Protein AF-F6SYI0-F1 (afdb_monomer_lite)

pLDDT: mean 87.3, std 11.66, range [44.5, 97.81]

Radius of gyration: 20.07 Å; chains: 1; bounding box: 50×39×49 Å

Structure (mmCIF, N/CA/C/O backbone):
data_AF-F6SYI0-F1
#
_entry.id   AF-F6SYI0-F1
#
loop_
_atom_site.group_PDB
_atom_site.id
_atom_site.type_symbol
_atom_site.label_atom_id
_atom_site.label_alt_id
_atom_site.label_comp_id
_atom_site.label_asym_id
_atom_site.label_entity_id
_atom_site.label_seq_id
_atom_site.pdbx_PDB_ins_code
_atom_site.Cartn_x
_atom_site.Cartn_y
_atom_site.Cartn_z
_atom_site.occupancy
_atom_site.B_iso_or_equiv
_atom_site.auth_seq_id
_atom_site.auth_comp_id
_atom_site.auth_asym_id
_atom_site.auth_atom_id
_atom_site.pdbx_PDB_model_num
ATOM 1 N N . MET A 1 1 ? 13.730 -10.728 -24.302 1.00 80.31 1 MET A N 1
ATOM 2 C CA . MET A 1 1 ? 14.327 -9.386 -24.498 1.00 80.31 1 MET A CA 1
ATOM 3 C C . MET A 1 1 ? 14.289 -8.553 -23.224 1.00 80.31 1 MET A C 1
ATOM 5 O O . MET A 1 1 ? 15.353 -8.159 -22.775 1.00 80.31 1 MET A O 1
ATOM 9 N N . VAL A 1 2 ? 13.122 -8.345 -22.596 1.00 82.69 2 VAL A N 1
ATOM 10 C CA . VAL A 1 2 ? 13.039 -7.563 -21.344 1.00 82.69 2 VAL A CA 1
ATOM 11 C C . VAL A 1 2 ? 13.954 -8.118 -20.243 1.00 82.69 2 VAL A C 1
ATOM 13 O O . VAL A 1 2 ? 14.734 -7.359 -19.690 1.00 82.69 2 VAL A O 1
ATOM 16 N N . SER A 1 3 ? 13.957 -9.437 -20.001 1.00 84.06 3 SER A N 1
ATOM 17 C CA . SER A 1 3 ? 14.832 -10.054 -18.985 1.00 84.06 3 SER A CA 1
ATOM 18 C C . SER A 1 3 ? 16.326 -9.806 -19.223 1.00 84.06 3 SER A C 1
ATOM 20 O O . SER A 1 3 ? 17.070 -9.569 -18.278 1.00 84.06 3 SER A O 1
ATOM 22 N N . LEU A 1 4 ? 16.764 -9.819 -20.488 1.00 84.44 4 LEU A N 1
ATOM 23 C CA . LEU A 1 4 ? 18.142 -9.504 -20.871 1.00 84.44 4 LEU A CA 1
ATOM 24 C C . LEU A 1 4 ? 18.460 -8.037 -20.581 1.00 84.44 4 LEU A C 1
ATOM 26 O O . LEU A 1 4 ? 19.500 -7.742 -20.007 1.00 84.44 4 LEU A O 1
ATOM 30 N N . LEU A 1 5 ? 17.567 -7.119 -20.956 1.00 84.88 5 LEU A N 1
ATOM 31 C CA . LEU A 1 5 ? 17.757 -5.690 -20.710 1.00 84.88 5 LEU A CA 1
ATOM 32 C C . LEU A 1 5 ? 17.763 -5.371 -19.212 1.00 84.88 5 LEU A C 1
ATOM 34 O O . LEU A 1 5 ? 18.587 -4.574 -18.781 1.00 84.88 5 LEU A O 1
ATOM 38 N N . THR A 1 6 ? 16.922 -6.025 -18.405 1.00 82.62 6 THR A N 1
ATOM 39 C CA . THR A 1 6 ? 16.977 -5.917 -16.940 1.00 82.62 6 THR A CA 1
ATOM 40 C C . THR A 1 6 ? 18.303 -6.442 -16.391 1.00 82.62 6 THR A C 1
ATOM 42 O O . THR A 1 6 ? 18.899 -5.810 -15.523 1.00 82.62 6 THR A O 1
ATOM 45 N N . HIS A 1 7 ? 18.798 -7.566 -16.913 1.00 81.06 7 HIS A N 1
ATOM 46 C CA . HIS A 1 7 ? 20.086 -8.130 -16.507 1.00 81.06 7 HIS A CA 1
ATOM 47 C C . HIS A 1 7 ? 21.266 -7.214 -16.867 1.00 81.06 7 HIS A C 1
ATOM 49 O O . HIS A 1 7 ? 22.068 -6.871 -16.003 1.00 81.06 7 HIS A O 1
ATOM 55 N N . LEU A 1 8 ? 21.318 -6.714 -18.104 1.00 81.06 8 LEU A N 1
ATOM 56 C CA . LEU A 1 8 ? 22.316 -5.731 -18.542 1.00 81.06 8 LEU A CA 1
ATOM 57 C C . LEU A 1 8 ? 22.238 -4.437 -17.731 1.00 81.06 8 LEU A C 1
ATOM 59 O O . LEU A 1 8 ? 23.261 -3.856 -17.380 1.00 81.06 8 LEU A O 1
ATOM 63 N N . HIS A 1 9 ? 21.027 -3.990 -17.408 1.00 79.56 9 HIS A N 1
ATOM 64 C CA . HIS A 1 9 ? 20.811 -2.794 -16.609 1.00 79.56 9 HIS A CA 1
ATOM 65 C C . HIS A 1 9 ? 21.426 -2.933 -15.212 1.00 79.56 9 HIS A C 1
ATOM 67 O O . HIS A 1 9 ? 22.142 -2.026 -14.784 1.00 79.56 9 HIS A O 1
ATOM 73 N N . ARG A 1 10 ? 21.231 -4.086 -14.555 1.00 77.62 10 ARG A N 1
ATOM 74 C CA . ARG A 1 10 ? 21.843 -4.409 -13.255 1.00 77.62 10 ARG A CA 1
ATOM 75 C C . ARG A 1 10 ? 23.371 -4.419 -13.318 1.00 77.62 10 ARG A C 1
ATOM 77 O O . ARG A 1 10 ? 24.006 -3.883 -12.423 1.00 77.62 10 ARG A O 1
ATOM 84 N N . LEU A 1 11 ? 23.955 -4.972 -14.382 1.00 77.19 11 LEU A N 1
ATOM 85 C CA . LEU A 1 11 ? 25.413 -5.002 -14.565 1.00 77.19 11 LEU A CA 1
ATOM 86 C C . LEU A 1 11 ? 26.007 -3.625 -14.902 1.00 77.19 11 LEU A C 1
ATOM 88 O O . LEU A 1 11 ? 27.151 -3.342 -14.567 1.00 77.19 11 LEU A O 1
ATOM 92 N N . SER A 1 12 ? 25.241 -2.758 -15.567 1.00 73.12 12 SER A N 1
ATOM 93 C CA . SER A 1 12 ? 25.718 -1.448 -16.034 1.00 73.12 12 SER A CA 1
ATOM 94 C C . SER A 1 12 ? 25.776 -0.355 -14.957 1.00 73.12 12 SER A C 1
ATOM 96 O O . SER A 1 12 ? 26.302 0.729 -15.219 1.00 73.12 12 SER A O 1
ATOM 98 N N . ARG A 1 13 ? 25.207 -0.584 -13.767 1.00 66.19 13 ARG A N 1
ATOM 99 C CA . ARG A 1 13 ? 25.145 0.408 -12.683 1.00 66.19 13 ARG A CA 1
ATOM 100 C C . ARG A 1 13 ? 25.476 -0.240 -11.340 1.00 66.19 13 ARG A C 1
ATOM 102 O O . ARG A 1 13 ? 24.700 -1.042 -10.838 1.00 66.19 13 ARG A O 1
ATOM 109 N N . ASN A 1 14 ? 26.576 0.196 -10.731 1.00 56.94 14 ASN A N 1
ATOM 110 C CA . ASN A 1 14 ? 27.132 -0.434 -9.532 1.00 56.94 14 ASN A CA 1
ATOM 111 C C . ASN A 1 14 ? 26.366 -0.194 -8.214 1.00 56.94 14 ASN A C 1
ATOM 113 O O . ASN A 1 14 ? 26.668 -0.905 -7.268 1.00 56.94 14 ASN A O 1
ATOM 117 N N . ASP A 1 15 ? 25.394 0.731 -8.114 1.00 53.97 15 ASP A N 1
ATOM 118 C CA . ASP A 1 15 ? 24.895 1.132 -6.774 1.00 53.97 15 ASP A CA 1
ATOM 119 C C . ASP A 1 15 ? 23.381 1.373 -6.581 1.00 53.97 15 ASP A C 1
ATOM 121 O O . ASP A 1 15 ? 22.944 1.491 -5.442 1.00 53.97 15 ASP A O 1
ATOM 125 N N . ILE A 1 16 ? 22.534 1.461 -7.621 1.00 50.81 16 ILE A N 1
ATOM 126 C CA . ILE A 1 16 ? 21.144 1.980 -7.438 1.00 50.81 16 ILE A CA 1
ATOM 127 C C . ILE A 1 16 ? 20.044 1.028 -7.971 1.00 50.81 16 ILE A C 1
ATOM 129 O O . ILE A 1 16 ? 18.858 1.297 -7.827 1.00 50.81 16 ILE A O 1
ATOM 133 N N . LEU A 1 17 ? 20.394 -0.107 -8.594 1.00 51.28 17 LEU A N 1
ATOM 134 C CA . LEU A 1 17 ? 19.465 -0.850 -9.474 1.00 51.28 17 LEU A CA 1
ATOM 135 C C . LEU A 1 17 ? 19.347 -2.359 -9.236 1.00 51.28 17 LEU A C 1
ATOM 137 O O . LEU A 1 17 ? 18.743 -3.063 -10.051 1.00 51.28 17 LEU A O 1
ATOM 141 N N . SER A 1 18 ? 19.843 -2.864 -8.108 1.00 57.00 18 SER A N 1
ATOM 142 C CA . SER A 1 18 ? 19.574 -4.245 -7.674 1.00 57.00 18 SER A CA 1
ATOM 143 C C . SER A 1 18 ? 18.074 -4.529 -7.477 1.00 57.00 18 SER A C 1
ATOM 145 O O . SER A 1 18 ? 17.659 -5.686 -7.453 1.00 57.00 18 SER A O 1
ATOM 147 N N . ASP A 1 19 ? 17.255 -3.478 -7.408 1.00 64.81 19 ASP A N 1
ATOM 148 C CA . ASP A 1 19 ? 15.838 -3.524 -7.075 1.00 64.81 19 ASP A CA 1
ATOM 149 C C . ASP A 1 19 ? 14.883 -3.825 -8.246 1.00 64.81 19 ASP A C 1
ATOM 151 O O . ASP A 1 19 ? 13.729 -4.182 -7.997 1.00 64.81 19 ASP A O 1
ATOM 155 N N . ILE A 1 20 ? 15.299 -3.726 -9.514 1.00 76.75 20 ILE A N 1
ATOM 156 C CA . ILE A 1 20 ? 14.374 -4.008 -10.629 1.00 76.75 20 ILE A CA 1
ATOM 157 C C . ILE A 1 20 ? 14.246 -5.508 -10.830 1.00 76.75 20 ILE A C 1
ATOM 159 O O . ILE A 1 20 ? 15.212 -6.168 -11.220 1.00 76.75 20 ILE A O 1
ATOM 163 N N . THR A 1 21 ? 13.050 -6.049 -10.609 1.00 76.88 21 THR A N 1
ATOM 164 C CA . THR A 1 21 ? 12.733 -7.461 -10.826 1.00 76.88 21 THR A CA 1
ATOM 165 C C . THR A 1 21 ? 12.705 -7.759 -12.321 1.00 76.88 21 THR A C 1
ATOM 167 O O . THR A 1 21 ? 12.002 -7.105 -13.095 1.00 76.88 21 THR A O 1
ATOM 170 N N . SER A 1 22 ? 13.478 -8.761 -12.736 1.00 71.62 22 SER A N 1
ATOM 171 C CA . SER A 1 22 ? 13.454 -9.249 -14.113 1.00 71.62 22 SER A CA 1
ATOM 172 C C . SER A 1 22 ? 12.157 -10.018 -14.370 1.00 71.62 22 SER A C 1
ATOM 174 O O . SER A 1 22 ? 11.789 -10.855 -13.540 1.00 71.62 22 SER A O 1
ATOM 176 N N . PRO A 1 23 ? 11.469 -9.780 -15.498 1.00 64.75 23 PRO A N 1
ATOM 177 C CA . PRO A 1 23 ? 10.257 -10.515 -15.819 1.00 64.75 23 PRO A CA 1
ATOM 178 C C . PRO A 1 23 ? 10.575 -11.969 -16.189 1.00 64.75 23 PRO A C 1
ATOM 180 O O . PRO A 1 23 ? 11.673 -12.278 -16.666 1.00 64.75 23 PRO A O 1
ATOM 183 N N . ASN A 1 24 ? 9.559 -12.832 -16.074 1.00 63.75 24 ASN A N 1
ATOM 184 C CA . ASN A 1 24 ? 9.576 -14.283 -16.323 1.00 63.75 24 ASN A CA 1
ATOM 185 C C . ASN A 1 24 ? 10.165 -15.165 -15.200 1.00 63.75 24 ASN A C 1
ATOM 187 O O . ASN A 1 24 ? 10.725 -14.692 -14.214 1.00 63.75 24 ASN A O 1
ATOM 191 N N . SER A 1 25 ? 10.009 -16.485 -15.375 1.00 58.03 25 SER A N 1
ATOM 192 C CA . SER A 1 25 ? 10.474 -17.538 -14.460 1.00 58.03 25 SER A CA 1
ATOM 193 C C . SER A 1 25 ? 11.968 -17.422 -14.138 1.00 58.03 25 SER A C 1
ATOM 195 O O . SER A 1 25 ? 12.779 -17.117 -15.017 1.00 58.03 25 SER A O 1
ATOM 197 N N . ALA A 1 26 ? 12.336 -17.754 -12.893 1.00 61.56 26 ALA A N 1
ATOM 198 C CA . ALA A 1 26 ? 13.718 -17.836 -12.409 1.00 61.56 26 ALA A CA 1
ATOM 199 C C . ALA A 1 26 ? 14.646 -18.614 -13.360 1.00 61.56 26 ALA A C 1
ATOM 201 O O . ALA A 1 26 ? 15.826 -18.292 -13.468 1.00 61.56 26 ALA A O 1
ATOM 202 N N . VAL A 1 27 ? 14.090 -19.567 -14.115 1.00 60.44 27 VAL A N 1
ATOM 203 C CA . VAL A 1 27 ? 14.796 -20.346 -15.138 1.00 60.44 27 VAL A CA 1
ATOM 204 C C . VAL A 1 27 ? 15.391 -19.458 -16.235 1.00 60.44 27 VAL A C 1
ATOM 206 O O . VAL A 1 27 ? 16.560 -19.610 -16.551 1.00 60.44 27 VAL A O 1
ATOM 209 N N . ILE A 1 28 ? 14.641 -18.498 -16.790 1.00 67.12 28 ILE A N 1
ATOM 210 C CA . ILE A 1 28 ? 15.148 -17.623 -17.867 1.00 67.12 28 ILE A CA 1
ATOM 211 C C . ILE A 1 28 ? 16.197 -16.649 -17.326 1.00 67.12 28 ILE A C 1
ATOM 213 O O . ILE A 1 28 ? 17.164 -16.329 -18.011 1.00 67.12 28 ILE A O 1
ATOM 217 N N . ASN A 1 29 ? 16.025 -16.195 -16.085 1.00 68.50 29 ASN A N 1
ATOM 218 C CA . ASN A 1 29 ? 16.978 -15.296 -15.441 1.00 68.50 29 ASN A CA 1
ATOM 219 C C . ASN A 1 29 ? 18.310 -15.991 -15.127 1.00 68.50 29 ASN A C 1
ATOM 221 O O . ASN A 1 29 ? 19.351 -15.349 -15.212 1.00 68.50 29 ASN A O 1
ATOM 225 N N . ALA A 1 30 ? 18.285 -17.294 -14.834 1.00 71.94 30 ALA A N 1
ATOM 226 C CA . ALA A 1 30 ? 19.477 -18.103 -14.593 1.00 71.94 30 ALA A CA 1
ATOM 227 C C . ALA A 1 30 ? 20.284 -18.430 -15.866 1.00 71.94 30 ALA A C 1
ATOM 229 O O . ALA A 1 30 ? 21.403 -18.924 -15.760 1.00 71.94 30 ALA A O 1
ATOM 230 N N . LEU A 1 31 ? 19.735 -18.172 -17.060 1.00 80.56 31 LEU A N 1
ATOM 231 C CA . LEU A 1 31 ? 20.414 -18.435 -18.336 1.00 80.56 31 LEU A CA 1
ATOM 232 C C . LEU A 1 31 ? 21.332 -17.291 -18.787 1.00 80.56 31 LEU A C 1
ATOM 234 O O . LEU A 1 31 ? 22.124 -17.485 -19.709 1.00 80.56 31 LEU A O 1
ATOM 238 N N . TRP A 1 32 ? 21.234 -16.102 -18.182 1.00 82.44 32 TRP A N 1
ATOM 239 C CA . TRP A 1 32 ? 22.106 -14.988 -18.548 1.00 82.44 32 TRP A CA 1
ATOM 240 C C . TRP A 1 32 ? 23.483 -15.125 -17.887 1.00 82.44 32 TRP A C 1
ATOM 242 O O . TRP A 1 32 ? 23.562 -15.455 -16.703 1.00 82.44 32 TRP A O 1
ATOM 252 N N . PRO A 1 33 ? 24.579 -14.849 -18.615 1.00 80.44 33 PRO A N 1
ATOM 253 C CA . PRO A 1 33 ? 25.920 -14.938 -18.052 1.00 80.44 33 PRO A CA 1
ATOM 254 C C . PRO A 1 33 ? 26.117 -13.884 -16.955 1.00 80.44 33 PRO A C 1
ATOM 256 O O . PRO A 1 33 ? 25.586 -12.777 -17.043 1.00 80.44 33 PRO A O 1
ATOM 259 N N . ALA A 1 34 ? 26.892 -14.217 -15.920 1.00 76.31 34 ALA A N 1
ATOM 260 C CA . ALA A 1 34 ? 27.127 -13.318 -14.786 1.00 76.31 34 ALA A CA 1
ATOM 261 C C . ALA A 1 34 ? 27.876 -12.037 -15.189 1.00 76.31 34 ALA A C 1
ATOM 263 O O . ALA A 1 34 ? 27.616 -10.981 -14.626 1.00 76.31 34 ALA A O 1
ATOM 264 N N . ASN A 1 35 ? 28.750 -12.135 -16.193 1.00 73.12 35 ASN A N 1
ATOM 265 C CA . ASN A 1 35 ? 29.505 -11.029 -16.767 1.00 73.12 35 ASN A CA 1
ATOM 266 C C . ASN A 1 35 ? 29.403 -11.089 -18.294 1.00 73.12 35 ASN A C 1
ATOM 268 O O . ASN A 1 35 ? 29.267 -12.171 -18.867 1.00 73.12 35 ASN A O 1
ATOM 272 N N . PHE A 1 36 ? 29.504 -9.936 -18.947 1.00 71.44 36 PHE A N 1
ATOM 273 C CA . PHE A 1 36 ? 29.672 -9.862 -20.394 1.00 71.44 36 PHE A CA 1
ATOM 274 C C . PHE A 1 36 ? 31.072 -9.345 -20.701 1.00 71.44 36 PHE A C 1
ATOM 276 O O . PHE A 1 36 ? 31.423 -8.240 -20.290 1.00 71.44 36 PHE A O 1
ATOM 283 N N . ASP A 1 37 ? 31.844 -10.130 -21.449 1.00 70.69 37 ASP A N 1
ATOM 284 C CA . ASP A 1 37 ? 33.118 -9.680 -22.000 1.00 70.69 37 ASP A CA 1
ATOM 285 C C . ASP A 1 37 ? 32.823 -8.773 -23.200 1.00 70.69 37 ASP A C 1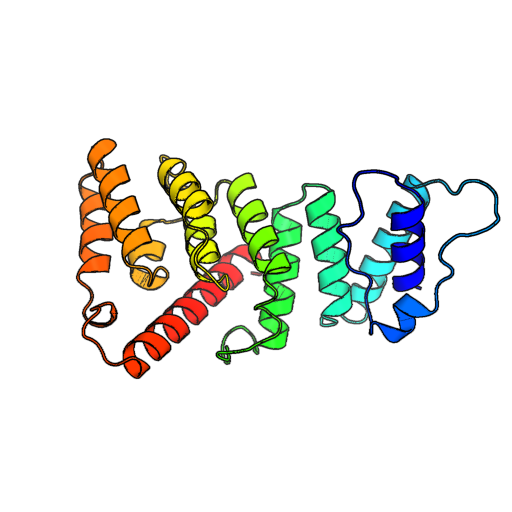
ATOM 287 O O . ASP A 1 37 ? 32.394 -9.224 -24.264 1.00 70.69 37 ASP A O 1
ATOM 291 N N . GLY A 1 38 ? 32.974 -7.462 -23.014 1.00 69.56 38 GLY A N 1
ATOM 292 C CA . GLY A 1 38 ? 32.658 -6.478 -24.042 1.00 69.56 38 GLY A CA 1
ATOM 293 C C . GLY A 1 38 ? 32.989 -5.048 -23.633 1.00 69.56 38 GLY A C 1
ATOM 294 O O . GLY A 1 38 ? 33.323 -4.765 -22.483 1.00 69.56 38 GLY A O 1
ATOM 295 N N . ALA A 1 39 ? 32.900 -4.131 -24.599 1.00 70.25 39 ALA A N 1
ATOM 296 C CA . ALA A 1 39 ? 33.046 -2.705 -24.331 1.00 70.25 39 ALA A CA 1
ATOM 297 C C . ALA A 1 39 ? 31.995 -2.238 -23.301 1.00 70.25 39 ALA A C 1
ATOM 299 O O . ALA A 1 39 ? 30.854 -2.716 -23.334 1.00 70.25 39 ALA A O 1
ATOM 300 N N . PRO A 1 40 ? 32.343 -1.296 -22.402 1.00 69.62 40 PRO A N 1
ATOM 301 C CA . PRO A 1 40 ? 31.422 -0.813 -21.383 1.00 69.62 40 PRO A CA 1
ATOM 302 C C . PRO A 1 40 ? 30.156 -0.266 -22.042 1.00 69.62 40 PRO A C 1
ATOM 304 O O . PRO A 1 40 ? 30.194 0.657 -22.857 1.00 69.62 40 PRO A O 1
ATOM 307 N N . THR A 1 41 ? 29.016 -0.869 -21.711 1.00 72.75 41 THR A N 1
ATOM 308 C CA . THR A 1 41 ? 27.724 -0.453 -22.255 1.00 72.75 41 THR A CA 1
ATOM 309 C C . THR A 1 41 ? 27.216 0.760 -21.480 1.00 72.75 41 THR A C 1
ATOM 311 O O . THR A 1 41 ? 27.260 0.786 -20.251 1.00 72.75 41 THR A O 1
ATOM 314 N N . SER A 1 42 ? 26.701 1.772 -22.181 1.00 82.56 42 SER A N 1
ATOM 315 C CA . SER A 1 42 ? 26.134 2.963 -21.539 1.00 82.56 42 SER A CA 1
ATOM 316 C C . SER A 1 42 ? 24.878 2.607 -20.733 1.00 82.56 42 SER A C 1
ATOM 318 O O . SER A 1 42 ? 23.820 2.329 -21.303 1.00 82.56 42 SER A O 1
ATOM 320 N N . GLY A 1 43 ? 24.970 2.650 -19.400 1.00 81.44 43 GLY A N 1
ATOM 321 C CA . GLY A 1 43 ? 23.842 2.382 -18.497 1.00 81.44 43 GLY A CA 1
ATOM 322 C C . GLY A 1 43 ? 22.579 3.212 -18.792 1.00 81.44 43 GLY A C 1
ATOM 323 O O . GLY A 1 43 ? 21.479 2.650 -18.800 1.00 81.44 43 GLY A O 1
ATOM 324 N N . PRO A 1 44 ? 22.675 4.524 -19.096 1.00 84.62 44 PRO A N 1
ATOM 325 C CA . PRO A 1 44 ? 21.531 5.318 -19.552 1.00 84.62 44 PRO A CA 1
ATOM 326 C C . PRO A 1 44 ? 20.853 4.770 -20.816 1.00 84.62 44 PRO A C 1
ATOM 328 O O . PRO A 1 44 ? 19.626 4.700 -20.862 1.00 84.62 44 PRO A O 1
ATOM 331 N N . CYS A 1 45 ? 21.622 4.322 -21.813 1.00 86.44 45 CYS A N 1
ATOM 332 C CA . CYS A 1 45 ? 21.064 3.748 -23.041 1.00 86.44 45 CYS A CA 1
ATOM 333 C C . CYS A 1 45 ? 20.340 2.424 -22.767 1.00 86.44 45 CYS A C 1
ATOM 335 O O . CYS A 1 45 ? 19.241 2.215 -23.274 1.00 86.44 45 CYS A O 1
ATOM 337 N N . VAL A 1 46 ? 20.910 1.561 -21.917 1.00 86.75 46 VAL A N 1
ATOM 338 C CA . VAL A 1 46 ? 20.267 0.300 -21.503 1.00 86.75 46 VAL A CA 1
ATOM 339 C C . VAL A 1 46 ? 18.962 0.573 -20.753 1.00 86.75 46 VAL A C 1
ATOM 341 O O . VAL A 1 46 ? 17.952 -0.079 -21.004 1.00 86.75 46 VAL A O 1
ATOM 344 N N . THR A 1 47 ? 18.957 1.581 -19.878 1.00 86.75 47 THR A N 1
ATOM 345 C CA . THR A 1 47 ? 17.760 2.024 -19.146 1.00 86.75 47 THR A CA 1
ATOM 346 C C . THR A 1 47 ? 16.656 2.484 -20.096 1.00 86.75 47 THR A C 1
ATOM 348 O O . THR A 1 47 ? 15.502 2.083 -19.947 1.00 86.75 47 THR A O 1
ATOM 351 N N . LEU A 1 48 ? 17.005 3.321 -21.078 1.00 89.38 48 LEU A N 1
ATOM 352 C CA . LEU A 1 48 ? 16.060 3.823 -22.072 1.00 89.38 48 LEU A CA 1
ATOM 353 C C . LEU A 1 48 ? 15.496 2.676 -22.916 1.00 89.38 48 LEU A C 1
ATOM 355 O O . LEU A 1 48 ? 14.283 2.564 -23.057 1.00 89.38 48 LEU A O 1
ATOM 359 N N . ALA A 1 49 ? 16.358 1.781 -23.402 1.00 91.06 49 ALA A N 1
ATOM 360 C CA . ALA A 1 49 ? 15.938 0.611 -24.165 1.00 91.06 49 ALA A CA 1
ATOM 361 C C . ALA A 1 49 ? 14.994 -0.293 -23.357 1.00 91.06 49 ALA A C 1
ATOM 363 O O . ALA A 1 49 ? 13.977 -0.747 -23.884 1.00 91.06 49 ALA A O 1
ATOM 364 N N . LEU A 1 50 ? 15.290 -0.523 -22.071 1.00 90.00 50 LEU A N 1
ATOM 365 C CA . LEU A 1 50 ? 14.417 -1.277 -21.171 1.00 90.00 50 LEU A CA 1
ATOM 366 C C . LEU A 1 50 ? 13.049 -0.599 -21.030 1.00 90.00 50 LEU A C 1
ATOM 368 O O . LEU A 1 50 ? 12.027 -1.273 -21.153 1.00 90.00 50 LEU A O 1
ATOM 372 N N . ARG A 1 51 ? 13.026 0.725 -20.832 1.00 90.75 51 ARG A N 1
ATOM 373 C CA . ARG A 1 51 ? 11.795 1.514 -20.678 1.00 90.75 51 ARG A CA 1
ATOM 374 C C . ARG A 1 51 ? 10.913 1.465 -21.927 1.00 90.75 51 ARG A C 1
ATOM 376 O O . ARG A 1 51 ? 9.710 1.236 -21.821 1.00 90.75 51 ARG A O 1
ATOM 383 N N . GLU A 1 52 ? 11.492 1.676 -23.102 1.00 93.50 52 GLU A N 1
ATOM 384 C CA . GLU A 1 52 ? 10.744 1.635 -24.363 1.00 93.50 52 GLU A CA 1
ATOM 385 C C . GLU A 1 52 ? 10.226 0.220 -24.641 1.00 93.50 52 GLU A C 1
ATOM 387 O O . GLU A 1 52 ? 9.062 0.030 -24.995 1.00 93.50 52 GLU A O 1
ATOM 392 N N . THR A 1 53 ? 11.053 -0.795 -24.372 1.00 93.44 53 THR A N 1
ATOM 393 C CA . THR A 1 53 ? 10.652 -2.193 -24.550 1.00 93.44 53 THR A CA 1
ATOM 394 C C . THR A 1 53 ? 9.497 -2.568 -23.625 1.00 93.44 53 THR A C 1
ATOM 396 O O . THR A 1 53 ? 8.516 -3.134 -24.096 1.00 93.44 53 THR A O 1
ATOM 399 N N . ILE A 1 54 ? 9.577 -2.254 -22.324 1.00 93.00 54 ILE A N 1
ATOM 400 C CA . ILE A 1 54 ? 8.510 -2.611 -21.377 1.00 93.00 54 ILE A CA 1
ATOM 401 C C . ILE A 1 54 ? 7.202 -1.889 -21.710 1.00 93.00 54 ILE A C 1
ATOM 403 O O . ILE A 1 54 ? 6.135 -2.497 -21.656 1.00 93.00 54 ILE A O 1
ATOM 407 N N . THR A 1 55 ? 7.293 -0.627 -22.136 1.00 93.62 55 THR A N 1
ATOM 408 C CA . THR A 1 55 ? 6.136 0.170 -22.563 1.00 93.62 55 THR A CA 1
ATOM 409 C C . THR A 1 55 ? 5.461 -0.464 -23.777 1.00 93.62 55 THR A C 1
ATOM 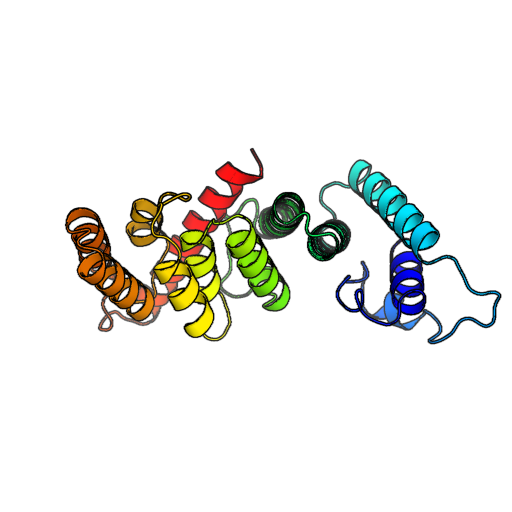411 O O . THR A 1 55 ? 4.244 -0.637 -23.788 1.00 93.62 55 THR A O 1
ATOM 414 N N . HIS A 1 56 ? 6.244 -0.883 -24.774 1.00 94.19 56 HIS A N 1
ATOM 415 C CA . HIS A 1 56 ? 5.721 -1.574 -25.949 1.00 94.19 56 HIS A CA 1
ATOM 416 C C . HIS A 1 56 ? 5.109 -2.941 -25.604 1.00 94.19 56 HIS A C 1
ATOM 418 O O . HIS A 1 56 ? 4.011 -3.258 -26.058 1.00 94.19 56 HIS A O 1
ATOM 424 N N . CYS A 1 57 ? 5.776 -3.738 -24.764 1.00 93.19 57 CYS A N 1
ATOM 425 C CA . CYS A 1 57 ? 5.261 -5.029 -24.308 1.00 93.19 57 CYS A CA 1
ATOM 426 C C . CYS A 1 57 ? 3.901 -4.879 -23.607 1.00 93.19 57 CYS A C 1
ATOM 428 O O . CYS A 1 57 ? 2.951 -5.584 -23.945 1.00 93.19 57 CYS A O 1
ATOM 430 N N . LEU A 1 58 ? 3.770 -3.913 -22.695 1.00 93.44 58 LEU A N 1
ATOM 431 C CA . LEU A 1 58 ? 2.510 -3.650 -21.999 1.00 93.44 58 LEU A CA 1
ATOM 432 C C . LEU A 1 58 ? 1.426 -3.074 -22.913 1.00 93.44 58 LEU A C 1
ATOM 434 O O . LEU A 1 58 ? 0.251 -3.328 -22.670 1.00 93.44 58 LEU A O 1
ATOM 438 N N . ALA A 1 59 ? 1.778 -2.373 -23.995 1.00 94.69 59 ALA A N 1
ATOM 439 C CA . ALA A 1 59 ? 0.800 -1.971 -25.006 1.00 94.69 59 ALA A CA 1
ATOM 440 C C . ALA A 1 59 ? 0.168 -3.182 -25.721 1.00 94.69 59 ALA A C 1
ATOM 442 O O . ALA A 1 59 ? -1.006 -3.131 -26.082 1.00 94.69 59 ALA A O 1
ATOM 443 N N . ILE A 1 60 ? 0.923 -4.276 -25.886 1.00 94.62 60 ILE A N 1
ATOM 444 C CA . ILE A 1 60 ? 0.448 -5.528 -26.497 1.00 94.62 60 ILE A CA 1
ATOM 445 C C . ILE A 1 60 ? -0.331 -6.380 -25.485 1.00 94.62 60 ILE A C 1
ATOM 447 O O . ILE A 1 60 ? -1.402 -6.891 -25.807 1.00 94.62 60 ILE A O 1
ATOM 451 N N . ASN A 1 61 ? 0.187 -6.540 -24.264 1.00 92.50 61 ASN A N 1
ATOM 452 C CA . ASN A 1 61 ? -0.478 -7.281 -23.191 1.00 92.50 61 ASN A CA 1
ATOM 453 C C . ASN A 1 61 ? -0.434 -6.501 -21.871 1.00 92.50 61 ASN A C 1
ATOM 455 O O . ASN A 1 61 ? 0.484 -6.645 -21.064 1.00 92.50 61 ASN A O 1
ATOM 459 N N . GLN A 1 62 ? -1.482 -5.715 -21.628 1.00 91.50 62 GLN A N 1
ATOM 460 C CA . GLN A 1 62 ? -1.603 -4.842 -20.453 1.00 91.50 62 GLN A CA 1
ATOM 461 C C . GLN A 1 62 ? -1.771 -5.600 -19.129 1.00 91.50 62 GLN A C 1
ATOM 463 O O . GLN A 1 62 ? -1.687 -4.988 -18.066 1.00 91.50 62 GLN A O 1
ATOM 468 N N . LYS A 1 63 ? -2.059 -6.907 -19.180 1.00 91.88 63 LYS A N 1
ATOM 469 C CA . LYS A 1 63 ? -2.349 -7.738 -18.003 1.00 91.88 63 LYS A CA 1
ATOM 470 C C . LYS A 1 63 ? -1.178 -8.622 -17.585 1.00 91.88 63 LYS A C 1
ATOM 472 O O . LYS A 1 63 ? -1.322 -9.405 -16.650 1.00 91.88 63 LYS A O 1
ATOM 477 N N . ASP A 1 64 ? -0.034 -8.531 -18.264 1.00 91.56 64 ASP A N 1
ATOM 478 C CA . ASP A 1 64 ? 1.142 -9.307 -17.882 1.00 91.56 64 ASP A CA 1
ATOM 479 C C . ASP A 1 64 ? 1.711 -8.803 -16.546 1.00 91.56 64 ASP A C 1
ATOM 481 O O . ASP A 1 64 ? 2.318 -7.734 -16.461 1.00 91.56 64 ASP A O 1
ATOM 485 N N . ILE A 1 65 ? 1.505 -9.590 -15.488 1.00 89.50 65 ILE A N 1
ATOM 486 C CA . ILE A 1 65 ? 1.913 -9.255 -14.117 1.00 89.50 65 ILE A CA 1
ATOM 487 C C . ILE A 1 65 ? 3.431 -9.075 -14.019 1.00 89.50 65 ILE A C 1
ATOM 489 O O . ILE A 1 65 ? 3.904 -8.190 -13.306 1.00 89.50 65 ILE A O 1
ATOM 493 N N . SER A 1 66 ? 4.208 -9.885 -14.746 1.00 88.62 66 SER A N 1
ATOM 494 C CA . SER A 1 66 ? 5.669 -9.815 -14.696 1.00 88.62 66 SER A CA 1
ATOM 495 C C . SER A 1 66 ? 6.180 -8.513 -15.308 1.00 88.62 66 SER A C 1
ATOM 497 O O . SER A 1 66 ? 7.093 -7.891 -14.767 1.00 88.62 66 SER A O 1
ATOM 499 N N . TRP A 1 67 ? 5.546 -8.056 -16.390 1.00 92.00 67 TRP A N 1
ATOM 500 C CA . TRP A 1 67 ? 5.889 -6.793 -17.032 1.00 92.00 67 TRP A CA 1
ATOM 501 C C . TRP A 1 67 ? 5.436 -5.586 -16.216 1.00 92.00 67 TRP A C 1
ATOM 503 O O . TRP A 1 67 ? 6.200 -4.631 -16.072 1.00 92.00 67 TRP A O 1
ATOM 513 N N . LEU A 1 68 ? 4.241 -5.645 -15.624 1.00 93.12 68 LEU A N 1
ATOM 514 C CA . LEU A 1 68 ? 3.762 -4.613 -14.702 1.00 93.12 68 LEU A CA 1
ATOM 515 C C . LEU A 1 68 ? 4.685 -4.475 -13.489 1.00 93.12 68 LEU A C 1
ATOM 517 O O . LEU A 1 68 ? 4.978 -3.353 -13.081 1.00 93.12 68 LEU A O 1
ATOM 521 N N . ARG A 1 69 ? 5.207 -5.590 -12.957 1.00 91.94 69 ARG A N 1
ATOM 522 C CA . ARG A 1 69 ? 6.193 -5.566 -11.869 1.00 91.94 69 ARG A CA 1
ATOM 523 C C . ARG A 1 69 ? 7.462 -4.844 -12.287 1.00 91.94 69 ARG A C 1
ATOM 525 O O . ARG A 1 69 ? 7.880 -3.911 -11.614 1.00 91.94 69 ARG A O 1
ATOM 532 N N . THR A 1 70 ? 8.052 -5.235 -13.416 1.00 91.25 70 THR A N 1
ATOM 533 C CA . THR A 1 70 ? 9.265 -4.585 -13.925 1.00 91.25 70 THR A CA 1
ATOM 534 C C . THR A 1 70 ? 9.040 -3.091 -14.164 1.00 91.25 70 THR A C 1
ATOM 536 O O . THR A 1 70 ? 9.891 -2.286 -13.795 1.00 91.25 70 THR A O 1
ATOM 539 N N . GLN A 1 71 ? 7.891 -2.695 -14.723 1.00 93.56 71 GLN A N 1
ATOM 540 C CA . GLN A 1 71 ? 7.556 -1.284 -14.921 1.00 93.56 71 GLN A CA 1
ATOM 541 C C . GLN A 1 71 ? 7.376 -0.534 -13.589 1.00 93.56 71 GLN A C 1
ATOM 543 O O . GLN A 1 71 ? 7.898 0.571 -13.436 1.00 93.56 71 GLN A O 1
ATOM 548 N N . GLY A 1 72 ? 6.686 -1.134 -12.615 1.00 94.44 72 GLY A N 1
ATOM 549 C CA . GLY A 1 72 ? 6.510 -0.573 -11.275 1.00 94.44 72 GLY A CA 1
ATOM 550 C C . GLY A 1 72 ? 7.838 -0.360 -10.555 1.00 94.44 72 GLY A C 1
ATOM 551 O O . GLY A 1 72 ? 8.080 0.718 -10.013 1.00 94.44 72 GLY A O 1
ATOM 552 N N . ASP A 1 73 ? 8.737 -1.338 -10.641 1.00 91.88 73 ASP A N 1
ATOM 553 C CA . ASP A 1 73 ? 10.074 -1.262 -10.060 1.00 91.88 73 ASP A CA 1
ATOM 554 C C . ASP A 1 73 ? 10.915 -0.158 -10.711 1.00 91.88 73 ASP A C 1
ATOM 556 O O . ASP A 1 73 ? 11.602 0.588 -10.014 1.00 91.88 73 ASP A O 1
ATOM 560 N N . MET A 1 74 ? 10.828 -0.006 -12.039 1.00 90.94 74 MET A N 1
ATOM 561 C CA . MET A 1 74 ? 11.470 1.105 -12.744 1.00 90.94 74 MET A CA 1
ATOM 562 C C . MET A 1 74 ? 10.937 2.449 -12.250 1.00 90.94 74 MET A C 1
ATOM 564 O O . MET A 1 74 ? 11.723 3.325 -11.901 1.00 90.94 74 MET A O 1
ATOM 568 N N . HIS A 1 75 ? 9.616 2.623 -12.184 1.00 94.69 75 HIS A N 1
ATOM 569 C CA . HIS A 1 75 ? 9.028 3.856 -11.663 1.00 94.69 75 HIS A CA 1
ATOM 570 C C . HIS A 1 75 ? 9.463 4.142 -10.225 1.00 94.69 75 HIS A C 1
ATOM 572 O O . HIS A 1 75 ? 9.783 5.284 -9.911 1.00 94.69 75 HIS A O 1
ATOM 578 N N . TYR A 1 76 ? 9.521 3.115 -9.379 1.00 93.94 76 TYR A N 1
ATOM 579 C CA . TYR A 1 76 ? 9.929 3.232 -7.984 1.00 93.94 76 TYR A CA 1
ATOM 580 C C . TYR A 1 76 ? 11.387 3.686 -7.844 1.00 93.94 76 TYR A C 1
ATOM 582 O O . TYR A 1 76 ? 11.679 4.580 -7.057 1.00 93.94 76 TYR A O 1
ATOM 590 N N . VAL A 1 77 ? 12.290 3.098 -8.628 1.00 90.19 77 VAL A N 1
ATOM 591 C CA . VAL A 1 77 ? 13.715 3.455 -8.667 1.00 90.19 77 VAL A CA 1
ATOM 592 C C . VAL A 1 77 ? 13.943 4.887 -9.149 1.00 90.19 77 VAL A C 1
ATOM 594 O O . VAL A 1 77 ? 14.875 5.546 -8.699 1.00 90.19 77 VAL A O 1
ATOM 597 N N . PHE A 1 78 ? 13.128 5.360 -10.092 1.00 90.50 78 PHE A N 1
ATOM 598 C CA . PHE A 1 78 ? 13.211 6.721 -10.629 1.00 90.50 78 PHE A CA 1
ATOM 599 C C . PHE A 1 78 ? 12.345 7.722 -9.850 1.00 90.50 78 PHE A C 1
ATOM 601 O O . PHE A 1 78 ? 11.953 8.743 -10.412 1.00 90.50 78 PHE A O 1
ATOM 608 N N . ASP A 1 79 ? 12.014 7.415 -8.590 1.00 94.25 79 ASP A N 1
ATOM 609 C CA . ASP A 1 79 ? 11.230 8.251 -7.671 1.00 94.25 79 ASP A CA 1
ATOM 610 C C . ASP A 1 79 ? 9.855 8.695 -8.213 1.00 94.25 79 ASP A C 1
ATOM 612 O O . ASP A 1 79 ? 9.222 9.628 -7.718 1.00 94.25 79 ASP A O 1
ATOM 616 N N . ASN A 1 80 ? 9.326 7.991 -9.216 1.00 95.38 80 ASN A N 1
ATOM 617 C CA . ASN A 1 80 ? 7.983 8.202 -9.741 1.00 95.38 80 ASN A CA 1
ATOM 618 C C . ASN A 1 80 ? 6.982 7.340 -8.957 1.00 95.38 80 ASN A C 1
ATOM 620 O O . ASN A 1 80 ? 6.397 6.379 -9.465 1.00 95.38 80 ASN A O 1
ATOM 624 N N . PHE A 1 81 ? 6.813 7.687 -7.682 1.00 96.50 81 PHE A N 1
ATOM 625 C CA . PHE A 1 81 ? 6.079 6.887 -6.700 1.00 96.50 81 PHE A CA 1
ATOM 626 C C . PHE A 1 81 ? 4.604 6.660 -7.051 1.00 96.50 81 PHE A C 1
ATOM 628 O O . PHE A 1 81 ? 4.092 5.567 -6.823 1.00 96.50 81 PHE A O 1
ATOM 635 N N . GLY A 1 82 ? 3.927 7.642 -7.653 1.00 96.50 82 GLY A N 1
ATOM 636 C CA . GLY A 1 82 ? 2.528 7.488 -8.070 1.00 96.50 82 GLY A CA 1
ATOM 637 C C . GLY A 1 82 ? 2.365 6.464 -9.190 1.00 96.50 82 GLY A C 1
ATOM 638 O O . GLY A 1 82 ? 1.501 5.589 -9.121 1.00 96.50 82 GLY A O 1
ATOM 639 N N . SER A 1 83 ? 3.251 6.511 -10.188 1.00 96.75 83 SER A N 1
ATOM 640 C CA . SER A 1 83 ? 3.239 5.540 -11.289 1.00 96.75 83 SER A CA 1
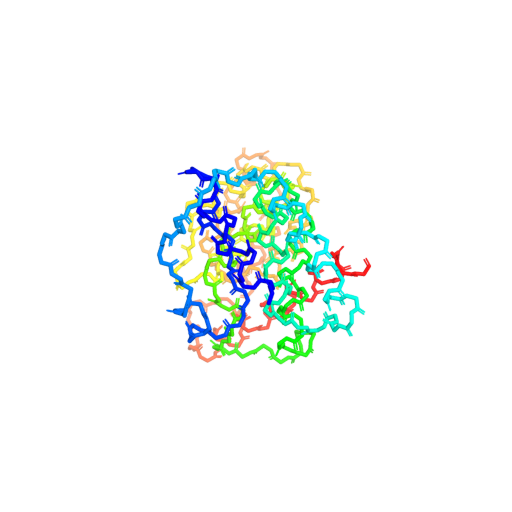ATOM 641 C C . SER A 1 83 ? 3.647 4.145 -10.813 1.00 96.75 83 SER A C 1
ATOM 643 O O . SER A 1 83 ? 3.066 3.151 -11.248 1.00 96.75 83 SER A O 1
ATOM 645 N N . ALA A 1 84 ? 4.597 4.060 -9.876 1.00 96.38 84 ALA A N 1
ATOM 646 C CA . ALA A 1 84 ? 4.984 2.801 -9.245 1.00 96.38 84 ALA A CA 1
ATOM 647 C C . ALA A 1 84 ? 3.809 2.170 -8.488 1.00 96.38 84 ALA A C 1
ATOM 649 O O . ALA A 1 84 ? 3.467 1.012 -8.729 1.0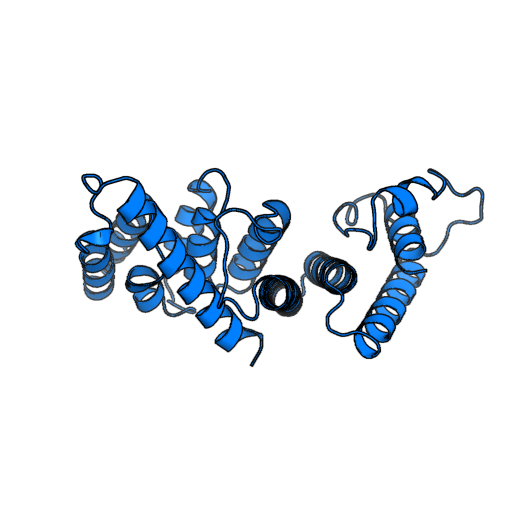0 96.38 84 ALA A O 1
ATOM 650 N N . LEU A 1 85 ? 3.141 2.954 -7.634 1.00 96.19 85 LEU A N 1
ATOM 651 C CA . LEU A 1 85 ? 1.980 2.501 -6.872 1.00 96.19 85 LEU A CA 1
ATOM 652 C C . LEU A 1 85 ? 0.848 2.028 -7.795 1.00 96.19 85 LEU A C 1
ATOM 654 O O . LEU A 1 85 ? 0.266 0.973 -7.548 1.00 96.19 85 LEU A O 1
ATOM 658 N N . ARG A 1 86 ? 0.589 2.748 -8.896 1.00 96.75 86 ARG A N 1
ATOM 659 C CA . ARG A 1 86 ? -0.377 2.340 -9.927 1.00 96.75 86 ARG A CA 1
ATOM 660 C C . ARG A 1 86 ? -0.041 0.968 -10.519 1.00 96.75 86 ARG A C 1
ATOM 662 O O . ARG A 1 86 ? -0.938 0.139 -10.651 1.00 96.75 86 ARG A O 1
ATOM 669 N N . CYS A 1 87 ? 1.226 0.706 -10.844 1.00 95.75 87 CYS A N 1
ATOM 670 C CA . CYS A 1 87 ? 1.650 -0.590 -11.385 1.00 95.75 87 CYS A CA 1
ATOM 671 C C . CYS A 1 87 ? 1.420 -1.725 -10.378 1.00 95.75 87 CYS A C 1
ATOM 673 O O . CYS A 1 87 ? 0.808 -2.733 -10.729 1.00 95.75 87 CYS A O 1
ATOM 675 N N . TYR A 1 88 ? 1.833 -1.543 -9.119 1.00 95.06 88 TYR A N 1
ATOM 676 C CA . TYR A 1 88 ? 1.640 -2.554 -8.071 1.00 95.06 88 TYR A CA 1
ATOM 677 C C . TYR A 1 88 ? 0.155 -2.827 -7.785 1.00 95.06 88 TYR A C 1
ATOM 679 O O . TYR A 1 88 ? -0.245 -3.979 -7.622 1.00 95.06 88 TYR A O 1
ATOM 687 N N . LEU A 1 89 ? -0.688 -1.789 -7.794 1.00 94.81 89 LEU A N 1
ATOM 688 C CA . LEU A 1 89 ? -2.137 -1.942 -7.646 1.00 94.81 89 LEU A CA 1
ATOM 689 C C . LEU A 1 89 ? -2.774 -2.655 -8.845 1.00 94.81 89 LEU A C 1
ATOM 691 O O . LEU A 1 89 ? -3.658 -3.481 -8.641 1.00 94.81 89 LEU A O 1
ATOM 695 N N . LEU A 1 90 ? -2.333 -2.378 -10.078 1.00 94.31 90 LEU A N 1
ATOM 696 C CA . LEU A 1 90 ? -2.816 -3.085 -11.272 1.00 94.31 90 LEU A CA 1
ATOM 697 C C . LEU A 1 90 ? -2.465 -4.571 -11.234 1.00 94.31 90 LEU A C 1
ATOM 699 O O . LEU A 1 90 ? -3.322 -5.394 -11.544 1.00 94.31 90 LEU A O 1
ATOM 703 N N . MET A 1 91 ? -1.243 -4.916 -10.815 1.00 91.88 91 MET A N 1
ATOM 704 C CA . MET A 1 91 ? -0.846 -6.313 -10.618 1.00 91.88 91 MET A CA 1
ATOM 705 C C . MET A 1 91 ? -1.804 -7.016 -9.658 1.00 91.88 91 MET A C 1
ATOM 707 O O . MET A 1 91 ? -2.436 -8.005 -10.027 1.00 91.88 91 MET A O 1
ATOM 711 N N . ALA A 1 92 ? -1.971 -6.450 -8.460 1.00 90.38 92 ALA A N 1
ATOM 712 C CA . ALA A 1 92 ? -2.830 -7.029 -7.439 1.00 90.38 92 ALA A CA 1
ATOM 713 C C . ALA A 1 92 ? -4.299 -7.089 -7.896 1.00 90.38 92 ALA A C 1
ATOM 715 O O . ALA A 1 92 ? -4.994 -8.066 -7.619 1.00 90.38 92 ALA A O 1
ATOM 716 N N . ALA A 1 93 ? -4.774 -6.091 -8.649 1.00 92.06 93 ALA A N 1
ATOM 717 C CA . ALA A 1 93 ? -6.111 -6.096 -9.229 1.00 92.06 93 ALA A CA 1
ATOM 718 C C . ALA A 1 93 ? -6.286 -7.247 -10.230 1.00 92.06 93 ALA A C 1
ATOM 720 O O . ALA A 1 93 ? -7.264 -7.983 -10.137 1.00 92.06 93 ALA A O 1
ATOM 721 N N . TYR A 1 94 ? -5.355 -7.455 -11.162 1.00 91.00 94 TYR A N 1
ATOM 722 C CA . TYR A 1 94 ? -5.475 -8.541 -12.138 1.00 91.00 94 TYR A CA 1
ATOM 723 C C . TYR A 1 94 ? -5.405 -9.928 -11.494 1.00 91.00 94 TYR A C 1
ATOM 725 O O . TYR A 1 94 ? -6.164 -10.811 -11.888 1.00 91.00 94 TYR A O 1
ATOM 733 N N . GLU A 1 95 ? -4.574 -10.106 -10.469 1.00 87.12 95 GLU A N 1
ATOM 734 C CA . GLU A 1 95 ? -4.459 -11.374 -9.738 1.00 87.12 95 GLU A CA 1
ATOM 735 C C . GLU A 1 95 ? -5.704 -11.713 -8.912 1.00 87.12 95 GLU A C 1
ATOM 737 O O . GLU A 1 95 ? -6.065 -12.880 -8.777 1.00 87.12 95 GLU A O 1
ATOM 742 N N . THR A 1 96 ? -6.379 -10.701 -8.363 1.00 87.88 96 THR A N 1
ATOM 743 C CA . THR A 1 96 ? -7.496 -10.881 -7.414 1.00 87.88 96 THR A CA 1
ATOM 744 C C . THR A 1 96 ? -8.873 -10.645 -8.030 1.00 87.88 96 THR A C 1
ATOM 746 O O . THR A 1 96 ? -9.864 -10.516 -7.302 1.00 87.88 96 THR A O 1
ATOM 749 N N . ASN A 1 97 ? -8.945 -10.557 -9.362 1.00 88.00 97 ASN A N 1
ATOM 750 C CA . ASN A 1 97 ? -10.146 -10.159 -10.094 1.00 88.00 97 ASN A CA 1
ATOM 751 C C . ASN A 1 97 ? -10.734 -8.844 -9.542 1.00 88.00 97 ASN A C 1
ATOM 753 O O . ASN A 1 97 ? -11.868 -8.781 -9.069 1.00 88.00 97 ASN A O 1
ATOM 757 N N . TYR A 1 98 ? -9.913 -7.797 -9.552 1.00 88.50 98 TYR A N 1
ATOM 758 C CA . TYR A 1 98 ? -10.200 -6.457 -9.045 1.00 88.50 98 TYR A CA 1
ATOM 759 C C . TYR A 1 98 ? -10.612 -6.444 -7.570 1.00 88.50 98 TYR A C 1
ATOM 761 O O . TYR A 1 98 ? -11.585 -5.794 -7.189 1.00 88.50 98 TYR A O 1
ATOM 769 N N . PHE A 1 99 ? -9.858 -7.165 -6.733 1.00 89.44 99 PHE A N 1
ATOM 770 C CA . PHE A 1 99 ? -10.049 -7.220 -5.280 1.00 89.44 99 PHE A CA 1
ATOM 771 C C . PHE A 1 99 ? -11.419 -7.766 -4.854 1.00 89.44 99 PHE A C 1
ATOM 773 O O . PHE A 1 99 ? -11.903 -7.458 -3.764 1.00 89.44 99 PHE A O 1
ATOM 780 N N . THR A 1 100 ? -12.055 -8.568 -5.714 1.00 83.38 100 THR A N 1
ATOM 781 C CA . THR A 1 100 ? -13.294 -9.299 -5.392 1.00 83.38 100 THR A CA 1
ATOM 782 C C . THR A 1 100 ? -13.014 -10.682 -4.809 1.00 83.38 100 THR A C 1
ATOM 784 O O . THR A 1 100 ? -13.882 -11.268 -4.169 1.00 83.38 100 THR A O 1
ATOM 787 N N . SER A 1 101 ? -11.799 -11.202 -5.005 1.00 79.81 101 SER A N 1
ATOM 788 C CA . SER A 1 101 ? -11.381 -12.513 -4.518 1.00 79.81 101 SER A CA 1
ATOM 789 C C . SER A 1 101 ? -9.974 -12.458 -3.917 1.00 79.81 101 SER A C 1
ATOM 791 O O . SER A 1 101 ? -9.052 -13.113 -4.404 1.00 79.81 101 SER A O 1
ATOM 793 N N . ILE A 1 102 ? -9.798 -11.682 -2.843 1.00 78.62 102 ILE A N 1
ATOM 794 C CA . ILE A 1 102 ? -8.543 -11.689 -2.080 1.00 78.62 102 ILE A CA 1
ATOM 795 C C . ILE A 1 102 ? -8.489 -12.982 -1.250 1.00 78.62 102 ILE A C 1
ATOM 797 O O . ILE A 1 102 ? -9.349 -13.257 -0.405 1.00 78.62 102 ILE A O 1
ATOM 801 N N . THR A 1 103 ? -7.489 -13.820 -1.503 1.00 66.75 103 THR A N 1
ATOM 802 C CA . THR A 1 103 ? -7.205 -15.020 -0.709 1.00 66.75 103 THR A CA 1
ATOM 803 C C . THR A 1 103 ? -6.414 -14.662 0.562 1.00 66.75 103 THR A C 1
ATOM 805 O O . THR A 1 103 ? -5.904 -13.559 0.733 1.00 66.75 103 THR A O 1
ATOM 808 N N . MET A 1 104 ? -6.333 -15.576 1.530 1.00 56.81 104 MET A N 1
ATOM 809 C CA . MET A 1 104 ? -5.470 -15.380 2.716 1.00 56.81 104 MET A CA 1
ATOM 810 C C . MET A 1 104 ? -3.984 -15.644 2.426 1.00 56.81 104 MET A C 1
ATOM 812 O O . MET A 1 104 ? -3.156 -15.442 3.299 1.00 56.81 104 MET A O 1
ATOM 816 N N . SER A 1 105 ? -3.680 -16.167 1.236 1.00 53.19 105 SER A N 1
ATOM 817 C CA . SER A 1 105 ? -2.334 -16.380 0.711 1.00 53.19 105 SER A CA 1
ATOM 818 C C . SER A 1 105 ? -2.374 -16.101 -0.787 1.00 53.19 105 SER A C 1
ATOM 820 O O . SER A 1 105 ? -3.156 -16.722 -1.514 1.00 53.19 105 SER A O 1
ATOM 822 N N . GLY A 1 106 ? -1.615 -15.113 -1.249 1.00 46.88 106 GLY A N 1
ATOM 823 C CA . GLY A 1 106 ? -1.622 -14.712 -2.653 1.00 46.88 106 GLY A CA 1
ATOM 824 C C . GLY A 1 106 ? -0.374 -13.918 -3.047 1.00 46.88 106 GLY A C 1
ATOM 825 O O . GLY A 1 106 ? 0.272 -13.339 -2.182 1.00 46.88 106 GLY A O 1
ATOM 826 N N . PRO A 1 107 ? -0.011 -13.885 -4.338 1.00 44.50 107 PRO A N 1
ATOM 827 C CA . PRO A 1 107 ? 1.208 -13.235 -4.846 1.00 44.50 107 PRO A CA 1
ATOM 828 C C . PRO A 1 107 ? 1.323 -11.717 -4.574 1.00 44.50 107 PRO A C 1
ATOM 830 O O . PRO A 1 107 ? 2.434 -11.194 -4.540 1.00 44.50 107 PRO A O 1
ATOM 833 N N . TYR A 1 108 ? 0.223 -11.018 -4.269 1.00 55.72 108 TYR A N 1
ATOM 834 C CA . TYR A 1 108 ? 0.217 -9.631 -3.759 1.00 55.72 108 TYR A CA 1
ATOM 835 C C . TYR A 1 108 ? 0.699 -9.498 -2.301 1.00 55.72 108 TYR A C 1
ATOM 837 O O . TYR A 1 108 ? 0.809 -8.387 -1.786 1.00 55.72 108 TYR A O 1
ATOM 845 N N . GLU A 1 109 ? 0.957 -10.612 -1.615 1.00 61.06 109 GLU A N 1
ATOM 846 C CA . GLU A 1 109 ? 1.616 -10.657 -0.303 1.00 61.06 109 GLU A CA 1
ATOM 847 C C . GLU A 1 109 ? 3.138 -10.728 -0.428 1.00 61.06 109 GLU A C 1
ATOM 849 O O . GLU A 1 109 ? 3.827 -11.012 0.550 1.00 61.06 109 GLU A O 1
ATOM 854 N N . ASP A 1 110 ? 3.679 -10.454 -1.619 1.00 80.31 110 ASP A N 1
ATOM 855 C CA . ASP A 1 110 ? 5.093 -10.154 -1.755 1.00 80.31 110 ASP A CA 1
ATOM 856 C C . ASP A 1 110 ? 5.434 -8.950 -0.868 1.00 80.31 110 ASP A C 1
ATOM 858 O O . ASP A 1 110 ? 5.129 -7.791 -1.168 1.00 80.31 110 ASP A O 1
ATOM 862 N N . GLU A 1 111 ? 6.069 -9.257 0.259 1.00 85.94 111 GLU A N 1
ATOM 863 C CA . GLU A 1 111 ? 6.434 -8.289 1.279 1.00 85.94 111 GLU A CA 1
ATOM 864 C C . GLU A 1 111 ? 7.315 -7.171 0.705 1.00 85.94 111 GLU A C 1
ATOM 866 O O . GLU A 1 111 ? 7.217 -6.022 1.137 1.00 85.94 111 GLU A O 1
ATOM 871 N N . GLN A 1 112 ? 8.128 -7.467 -0.316 1.00 88.31 112 GLN A N 1
ATOM 872 C CA . GLN A 1 112 ? 8.931 -6.462 -1.002 1.00 88.31 112 GLN A CA 1
ATOM 873 C C . GLN A 1 112 ? 8.039 -5.448 -1.727 1.00 88.31 112 GLN A C 1
ATOM 875 O O . GLN A 1 112 ? 8.285 -4.244 -1.630 1.00 88.31 112 GLN A O 1
ATOM 880 N N . ILE A 1 113 ? 6.988 -5.906 -2.417 1.00 90.62 113 ILE A N 1
ATOM 881 C CA . ILE A 1 113 ? 6.029 -5.020 -3.092 1.00 90.62 113 ILE A CA 1
ATOM 882 C C . ILE A 1 113 ? 5.289 -4.175 -2.057 1.00 90.62 113 ILE A C 1
ATOM 884 O O . ILE A 1 113 ? 5.236 -2.955 -2.207 1.00 90.62 113 ILE A O 1
ATOM 888 N N . VAL A 1 114 ? 4.793 -4.780 -0.973 1.00 92.62 114 VAL A N 1
ATOM 889 C CA . VAL A 1 114 ? 4.105 -4.043 0.102 1.00 92.62 114 VAL A CA 1
ATOM 890 C C . VAL A 1 114 ? 5.016 -2.960 0.687 1.00 92.62 114 VAL A C 1
ATOM 892 O O . VAL A 1 114 ? 4.610 -1.802 0.769 1.00 92.62 114 VAL A O 1
ATOM 895 N N . ARG A 1 115 ? 6.279 -3.278 1.001 1.00 94.06 115 ARG A N 1
ATOM 896 C CA . ARG A 1 115 ? 7.262 -2.296 1.497 1.00 94.06 115 ARG A CA 1
ATOM 897 C C . ARG A 1 115 ? 7.522 -1.167 0.493 1.00 94.06 115 ARG A C 1
ATOM 899 O O . ARG A 1 115 ? 7.654 -0.006 0.886 1.00 94.06 115 ARG A O 1
ATOM 906 N N . ARG A 1 116 ? 7.549 -1.467 -0.810 1.00 94.81 116 ARG A N 1
ATOM 907 C CA . ARG A 1 116 ? 7.658 -0.439 -1.860 1.00 94.81 116 ARG A CA 1
ATOM 908 C C . ARG A 1 116 ? 6.414 0.436 -1.929 1.00 94.81 116 ARG A C 1
ATOM 910 O O . ARG A 1 116 ? 6.561 1.651 -2.038 1.00 94.81 116 ARG A O 1
ATOM 917 N N . MET A 1 117 ? 5.217 -0.139 -1.810 1.00 96.56 117 MET A N 1
ATOM 918 C CA . MET A 1 117 ? 3.961 0.615 -1.737 1.00 96.56 117 MET A CA 1
ATOM 919 C C . MET A 1 117 ? 3.939 1.536 -0.512 1.00 96.56 117 MET A C 1
ATOM 921 O O . MET A 1 117 ? 3.620 2.712 -0.665 1.00 96.56 117 MET A O 1
ATOM 925 N N . VAL A 1 118 ? 4.364 1.052 0.665 1.00 96.56 118 VAL A N 1
ATOM 926 C CA . VAL A 1 118 ? 4.519 1.871 1.885 1.00 96.56 118 VAL A CA 1
ATOM 927 C C . VAL A 1 118 ? 5.407 3.078 1.595 1.00 96.56 118 VAL A C 1
ATOM 929 O O . VAL A 1 118 ? 4.996 4.213 1.832 1.00 96.56 118 VAL A O 1
ATOM 932 N N . LYS A 1 119 ? 6.600 2.868 1.019 1.00 96.62 119 LYS A N 1
ATOM 933 C CA . LYS A 1 119 ? 7.495 3.981 0.676 1.00 96.62 119 LYS A CA 1
ATOM 934 C C . LYS A 1 119 ? 6.879 4.922 -0.361 1.00 96.62 119 LYS A C 1
ATOM 936 O O . LYS A 1 119 ? 7.015 6.130 -0.198 1.00 96.62 119 LYS A O 1
ATOM 941 N N . CYS A 1 120 ? 6.180 4.411 -1.375 1.00 97.00 120 CYS A N 1
ATOM 942 C CA . CYS A 1 120 ? 5.480 5.262 -2.339 1.00 97.00 120 CYS A CA 1
ATOM 943 C C . CYS A 1 120 ? 4.473 6.180 -1.633 1.00 97.00 120 CYS A C 1
ATOM 945 O O . CYS A 1 120 ? 4.503 7.391 -1.838 1.00 97.00 120 CYS A O 1
ATOM 947 N N . CYS A 1 121 ? 3.637 5.623 -0.753 1.00 96.25 121 CYS A N 1
ATOM 948 C CA . CYS A 1 121 ? 2.662 6.386 0.022 1.00 96.25 121 CYS A CA 1
ATOM 949 C C . CYS A 1 121 ? 3.335 7.420 0.938 1.00 96.25 121 CYS A C 1
ATOM 951 O O . CYS A 1 121 ? 2.913 8.573 0.962 1.00 96.25 121 CYS A O 1
ATOM 953 N N . MET A 1 122 ? 4.430 7.058 1.616 1.00 96.06 122 MET A N 1
ATOM 954 C CA . MET A 1 122 ? 5.201 7.991 2.451 1.00 96.06 122 MET A CA 1
ATOM 955 C C . MET A 1 122 ? 5.727 9.190 1.651 1.00 96.06 122 MET A C 1
ATOM 957 O O . MET A 1 122 ? 5.611 10.327 2.102 1.00 96.06 122 MET A O 1
ATOM 961 N N . GLN A 1 123 ? 6.285 8.954 0.462 1.00 95.88 123 GLN A N 1
ATOM 962 C CA . GLN A 1 123 ? 6.844 10.019 -0.381 1.00 95.88 123 GLN A CA 1
ATOM 963 C C . GLN A 1 123 ? 5.760 10.899 -1.014 1.00 95.88 123 GLN A C 1
ATOM 965 O O . GLN A 1 123 ? 5.966 12.093 -1.207 1.00 95.88 123 GLN A O 1
ATOM 970 N N . MET A 1 124 ? 4.578 10.336 -1.272 1.00 94.12 124 MET A N 1
ATOM 971 C CA . MET A 1 124 ? 3.408 11.084 -1.742 1.00 94.12 124 MET A CA 1
ATOM 972 C C . MET A 1 124 ? 2.610 11.755 -0.617 1.00 94.12 124 MET A C 1
ATOM 974 O O . MET A 1 124 ? 1.582 12.367 -0.891 1.00 94.12 124 MET A O 1
ATOM 978 N N . ARG A 1 125 ? 3.070 11.665 0.641 1.00 93.94 125 ARG A N 1
ATOM 979 C CA . ARG A 1 125 ? 2.368 12.181 1.831 1.00 93.94 125 ARG A CA 1
ATOM 980 C C . ARG A 1 125 ? 0.980 11.544 2.042 1.00 93.94 125 ARG A C 1
ATOM 982 O O . ARG A 1 125 ? 0.103 12.154 2.642 1.00 93.94 125 ARG A O 1
ATOM 989 N N . CYS A 1 126 ? 0.776 10.308 1.589 1.00 95.00 126 CYS A N 1
ATOM 990 C CA . CYS A 1 126 ? -0.401 9.481 1.887 1.00 95.00 126 CYS A CA 1
ATOM 991 C C . CYS A 1 126 ? -0.113 8.617 3.125 1.00 95.00 126 CYS A C 1
ATOM 993 O O . CYS A 1 126 ? 0.092 7.403 3.046 1.00 95.00 126 CYS A O 1
ATOM 995 N N . PHE A 1 127 ? 0.033 9.274 4.272 1.00 96.00 127 PHE A N 1
ATOM 996 C CA . PHE A 1 127 ? 0.601 8.666 5.470 1.00 96.00 127 PHE A CA 1
ATOM 997 C C . PHE A 1 127 ? -0.307 7.633 6.151 1.00 96.00 127 PHE A C 1
ATOM 999 O O . PHE A 1 127 ? 0.187 6.603 6.609 1.00 96.00 127 PHE A O 1
ATOM 1006 N N . THR A 1 128 ? -1.623 7.844 6.197 1.00 95.69 128 THR A N 1
ATOM 1007 C CA . THR A 1 128 ? -2.533 6.835 6.750 1.00 95.69 128 THR A CA 1
ATOM 1008 C C . THR A 1 128 ? -2.643 5.632 5.819 1.00 95.69 128 THR A C 1
ATOM 1010 O O . THR A 1 128 ? -2.664 4.500 6.298 1.00 95.69 128 THR A O 1
ATOM 1013 N N . GLN A 1 129 ? -2.605 5.821 4.497 1.00 96.31 129 GLN A N 1
ATOM 1014 C CA . GLN A 1 129 ? -2.496 4.701 3.555 1.00 96.31 129 GLN A CA 1
ATOM 1015 C C . GLN A 1 129 ? -1.201 3.903 3.766 1.00 96.31 129 GLN A C 1
ATOM 1017 O O . GLN A 1 129 ? -1.231 2.673 3.719 1.00 96.31 129 GLN A O 1
ATOM 1022 N N . ALA A 1 130 ? -0.078 4.577 4.042 1.00 96.88 130 ALA A N 1
ATOM 1023 C CA . ALA A 1 130 ? 1.179 3.913 4.390 1.00 96.88 130 ALA A CA 1
ATOM 1024 C C . ALA A 1 130 ? 1.042 3.076 5.675 1.00 96.88 130 ALA A C 1
ATOM 1026 O O . ALA A 1 130 ? 1.429 1.911 5.680 1.00 96.88 130 ALA A O 1
ATOM 1027 N N . ALA A 1 131 ? 0.417 3.618 6.726 1.00 97.00 131 ALA A N 1
ATOM 1028 C CA . ALA A 1 131 ? 0.159 2.881 7.966 1.00 97.00 131 ALA A CA 1
ATOM 1029 C C . ALA A 1 131 ? -0.754 1.656 7.748 1.00 97.00 131 ALA A C 1
ATOM 1031 O O . ALA A 1 131 ? -0.484 0.577 8.271 1.00 97.00 131 ALA A O 1
ATOM 1032 N N . VAL A 1 132 ? -1.793 1.787 6.915 1.00 96.56 132 VAL A N 1
ATOM 1033 C CA . VAL A 1 132 ? -2.682 0.675 6.529 1.00 96.56 132 VAL A CA 1
ATOM 1034 C C . VAL A 1 132 ? -1.936 -0.400 5.728 1.00 96.56 132 VAL A C 1
ATOM 1036 O O . VAL A 1 132 ? -2.273 -1.578 5.830 1.00 96.56 132 VAL A O 1
ATOM 1039 N N . LEU A 1 133 ? -0.922 -0.037 4.940 1.00 96.00 133 LEU A N 1
ATOM 1040 C CA . LEU A 1 133 ? -0.070 -1.005 4.244 1.00 96.00 133 LEU A CA 1
ATOM 1041 C C . LEU A 1 133 ? 0.891 -1.728 5.205 1.00 96.00 133 LEU A C 1
ATOM 1043 O O . LEU A 1 133 ? 1.184 -2.900 4.988 1.00 96.00 133 LEU A O 1
ATOM 1047 N N . CYS A 1 134 ? 1.336 -1.092 6.293 1.00 96.56 134 CYS A N 1
ATOM 1048 C CA . CYS A 1 134 ? 2.226 -1.723 7.276 1.00 96.56 134 CYS A CA 1
ATOM 1049 C C . CYS A 1 134 ? 1.595 -2.899 8.040 1.00 96.56 134 CYS A C 1
ATOM 1051 O O . CYS A 1 134 ? 2.326 -3.759 8.511 1.00 96.56 134 CYS A O 1
ATOM 1053 N N . GLN A 1 135 ? 0.266 -2.982 8.161 1.00 94.25 135 GLN A N 1
ATOM 1054 C CA . GLN A 1 135 ? -0.418 -4.156 8.748 1.00 94.25 135 GLN A CA 1
ATOM 1055 C C . GLN A 1 135 ? -0.556 -5.335 7.761 1.00 94.25 135 GLN A C 1
ATOM 1057 O O . GLN A 1 135 ? -1.071 -6.389 8.130 1.00 94.25 135 GLN A O 1
ATOM 1062 N N . L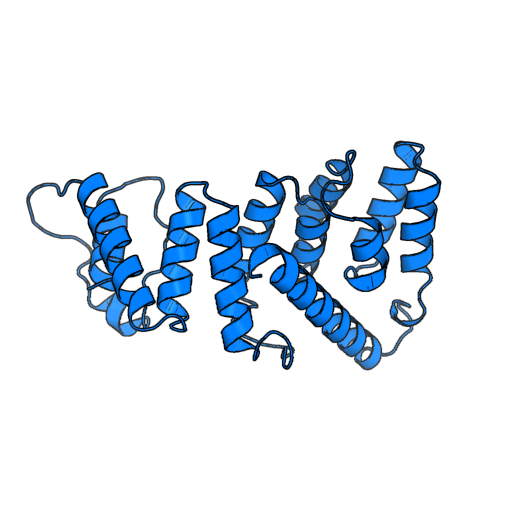EU A 1 136 ? -0.141 -5.162 6.497 1.00 90.88 136 LEU A N 1
ATOM 1063 C CA . LEU A 1 136 ? -0.192 -6.200 5.458 1.00 90.88 136 LEU A CA 1
ATOM 1064 C C . LEU A 1 136 ? 1.103 -7.008 5.325 1.00 90.88 136 LEU A C 1
ATOM 1066 O O . LEU A 1 136 ? 1.127 -7.978 4.567 1.00 90.88 136 LEU A O 1
ATOM 1070 N N . THR A 1 137 ? 2.166 -6.625 6.028 1.00 88.94 137 THR A N 1
ATOM 1071 C CA . THR A 1 137 ? 3.401 -7.409 6.118 1.00 88.94 137 THR A CA 1
ATOM 1072 C C . THR A 1 137 ? 3.204 -8.632 7.018 1.00 88.94 137 THR A C 1
ATOM 1074 O O . THR A 1 137 ? 2.245 -8.707 7.787 1.00 88.94 137 THR A O 1
ATOM 1077 N N . LYS A 1 138 ? 4.107 -9.619 6.923 1.00 86.38 138 LYS A N 1
ATOM 1078 C CA . LYS A 1 138 ? 4.032 -10.854 7.726 1.00 86.38 138 LYS A CA 1
ATOM 1079 C C . LYS A 1 138 ? 3.969 -10.562 9.229 1.00 86.38 138 LYS A C 1
ATOM 1081 O O . LYS A 1 138 ? 3.195 -11.184 9.951 1.00 86.38 138 LYS A O 1
ATOM 1086 N N . GLU A 1 139 ? 4.785 -9.611 9.663 1.00 90.00 139 GLU A N 1
ATOM 1087 C CA . GLU A 1 139 ? 4.721 -8.970 10.971 1.00 90.00 139 GLU A CA 1
ATOM 1088 C C . GLU A 1 139 ? 4.468 -7.487 10.741 1.00 90.00 139 GLU A C 1
ATOM 1090 O O . GLU A 1 139 ? 5.081 -6.907 9.843 1.00 90.00 139 GLU A O 1
ATOM 1095 N N . VAL A 1 140 ? 3.570 -6.884 11.518 1.00 93.88 140 VAL A N 1
ATOM 1096 C CA . VAL A 1 140 ? 3.193 -5.476 11.355 1.00 93.88 140 VAL A CA 1
ATOM 1097 C C . VAL A 1 140 ? 4.423 -4.579 11.530 1.00 93.88 140 VAL A C 1
ATOM 1099 O O . VAL A 1 140 ? 5.109 -4.640 12.550 1.00 93.88 140 VAL A O 1
ATOM 1102 N N . ASP A 1 141 ? 4.706 -3.725 10.542 1.00 95.75 141 ASP A N 1
ATOM 1103 C CA . ASP A 1 141 ? 5.817 -2.761 10.603 1.00 95.75 141 ASP A CA 1
ATOM 1104 C C . ASP A 1 141 ? 5.419 -1.529 11.435 1.00 95.75 141 ASP A C 1
ATOM 1106 O O . ASP A 1 141 ? 5.146 -0.443 10.912 1.00 95.75 141 ASP A O 1
ATOM 1110 N N . TYR A 1 142 ? 5.350 -1.717 12.756 1.00 97.81 142 TYR A N 1
ATOM 1111 C CA . TYR A 1 142 ? 4.998 -0.663 13.710 1.00 97.81 142 TYR A CA 1
ATOM 1112 C C . TYR A 1 142 ? 5.895 0.576 13.630 1.00 97.81 142 TYR A C 1
ATOM 1114 O O . TYR A 1 142 ? 5.344 1.677 13.594 1.00 97.81 142 TYR A O 1
ATOM 1122 N N . PRO A 1 143 ? 7.242 0.469 13.563 1.00 97.56 143 PRO A N 1
ATOM 1123 C CA . PRO A 1 143 ? 8.096 1.654 13.504 1.00 97.56 143 PRO A CA 1
ATOM 1124 C C . PRO A 1 143 ? 7.753 2.565 12.322 1.00 97.56 143 PRO A C 1
ATOM 1126 O O . PRO A 1 143 ? 7.668 3.786 12.476 1.00 97.56 143 PRO A O 1
ATOM 1129 N N . THR A 1 144 ? 7.509 1.980 11.146 1.00 97.44 144 THR A N 1
ATOM 1130 C CA . THR A 1 144 ? 7.138 2.749 9.956 1.00 97.44 144 THR A CA 1
ATOM 1131 C C . THR A 1 144 ? 5.709 3.276 10.053 1.00 97.44 144 THR A C 1
ATOM 1133 O O . THR A 1 144 ? 5.468 4.437 9.719 1.00 97.44 144 THR A O 1
ATOM 1136 N N . ALA A 1 145 ? 4.768 2.465 10.546 1.00 97.50 145 ALA A N 1
ATOM 1137 C CA . ALA A 1 145 ? 3.370 2.861 10.690 1.00 97.50 145 ALA A CA 1
ATOM 1138 C C . ALA A 1 145 ? 3.190 4.027 11.673 1.00 97.50 145 ALA A C 1
ATOM 1140 O O . ALA A 1 145 ? 2.526 5.008 11.348 1.00 97.50 145 ALA A O 1
ATOM 1141 N N . PHE A 1 146 ? 3.826 3.962 12.844 1.00 97.19 146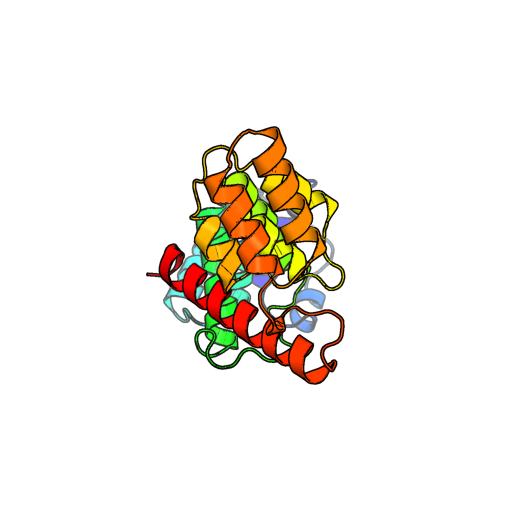 PHE A N 1
ATOM 1142 C CA . PHE A 1 146 ? 3.775 5.018 13.857 1.00 97.19 146 PHE A CA 1
ATOM 1143 C C . PHE A 1 146 ? 4.394 6.314 13.343 1.00 97.19 146 PHE A C 1
ATOM 1145 O O . PHE A 1 146 ? 3.784 7.378 13.438 1.00 97.19 146 PHE A O 1
ATOM 1152 N N . LYS A 1 147 ? 5.551 6.225 12.674 1.00 96.50 147 LYS A N 1
ATOM 1153 C CA . LYS A 1 147 ? 6.156 7.383 12.009 1.00 96.50 147 LYS A CA 1
ATOM 1154 C C . LYS A 1 147 ? 5.218 8.004 10.969 1.00 96.50 147 LYS A C 1
ATOM 1156 O O . LYS A 1 147 ? 5.161 9.230 10.858 1.00 96.50 147 LYS A O 1
ATOM 1161 N N . ALA A 1 148 ? 4.501 7.185 10.200 1.00 95.50 148 ALA A N 1
ATOM 1162 C CA . ALA A 1 148 ? 3.536 7.665 9.219 1.00 95.50 148 ALA A CA 1
ATOM 1163 C C . ALA A 1 148 ? 2.368 8.397 9.901 1.00 95.50 148 ALA A C 1
ATOM 1165 O O . ALA A 1 148 ? 2.102 9.551 9.573 1.00 95.50 148 ALA A O 1
ATOM 1166 N N . LEU A 1 149 ? 1.736 7.781 10.903 1.00 93.88 149 LEU A N 1
ATOM 1167 C CA . LEU A 1 149 ? 0.615 8.371 11.645 1.00 93.88 149 LEU A CA 1
ATOM 1168 C C . LEU A 1 149 ? 0.996 9.698 12.317 1.00 93.88 149 LEU A C 1
ATOM 1170 O O . LEU A 1 149 ? 0.277 10.683 12.165 1.00 93.88 149 LEU A O 1
ATOM 1174 N N . GLN A 1 150 ? 2.172 9.769 12.944 1.00 91.88 150 GLN A N 1
ATOM 1175 C CA . GLN A 1 150 ? 2.712 11.007 13.516 1.00 91.88 150 GLN A CA 1
ATOM 1176 C C . GLN A 1 150 ? 2.940 12.109 12.461 1.00 91.88 150 GLN A C 1
ATOM 1178 O O . GLN A 1 150 ? 2.814 13.306 12.746 1.00 91.88 150 GLN A O 1
ATOM 1183 N N . SER A 1 151 ? 3.290 11.716 11.232 1.00 89.44 151 SER A N 1
ATOM 1184 C CA . SER A 1 151 ? 3.526 12.640 10.117 1.00 89.44 151 SER A CA 1
ATOM 1185 C C . SER A 1 151 ? 2.226 13.150 9.481 1.00 89.44 151 SER A C 1
ATOM 1187 O O . SER A 1 151 ? 2.255 14.176 8.797 1.00 89.44 151 SER A O 1
ATOM 1189 N N . ASN A 1 152 ? 1.077 12.499 9.716 1.00 80.25 152 ASN A N 1
ATOM 1190 C CA . ASN A 1 152 ? -0.193 12.832 9.059 1.00 80.25 152 ASN A CA 1
ATOM 1191 C C . ASN A 1 152 ? -0.970 13.993 9.702 1.00 80.25 152 ASN A C 1
ATOM 1193 O O . ASN A 1 152 ? -2.182 13.921 9.911 1.00 80.25 152 ASN A O 1
ATOM 1197 N N . ARG A 1 153 ? -0.285 15.096 10.008 1.00 71.06 153 ARG A N 1
ATOM 1198 C CA . ARG A 1 153 ? -0.912 16.261 10.659 1.00 71.06 153 ARG A CA 1
ATOM 1199 C C . ARG A 1 153 ? -1.906 16.991 9.751 1.00 71.06 153 ARG A C 1
ATOM 1201 O O . ARG A 1 153 ? -2.908 17.520 10.220 1.00 71.06 153 ARG A O 1
ATOM 1208 N N . GLU A 1 154 ? -1.645 16.989 8.447 1.00 65.62 154 GLU A N 1
ATOM 1209 C CA . GLU A 1 154 ? -2.431 17.718 7.440 1.00 65.62 154 GLU A CA 1
ATOM 1210 C C . GLU A 1 154 ? -3.585 16.895 6.835 1.00 65.62 154 GLU A C 1
ATOM 1212 O O . GLU A 1 154 ? -4.389 17.451 6.094 1.00 65.62 154 GLU A O 1
ATOM 1217 N N . LEU A 1 155 ? -3.709 15.602 7.172 1.00 62.50 155 LEU A N 1
ATOM 1218 C CA . LEU A 1 155 ? -4.783 14.703 6.713 1.00 62.50 155 LEU A CA 1
ATOM 1219 C C . LEU A 1 155 ? -5.016 14.678 5.200 1.00 62.50 155 LEU A C 1
ATOM 1221 O O . LEU A 1 155 ? -6.143 14.776 4.706 1.00 62.50 155 LEU A O 1
ATOM 1225 N N . THR A 1 156 ? -3.950 14.504 4.443 1.00 69.19 156 THR A N 1
ATOM 1226 C CA . THR A 1 156 ? -4.002 14.549 2.981 1.00 69.19 156 THR A CA 1
ATOM 1227 C C . THR A 1 156 ? -4.673 13.327 2.342 1.00 69.19 156 THR A C 1
ATOM 1229 O O . THR A 1 156 ? -4.939 13.352 1.144 1.00 69.19 156 THR A O 1
ATOM 1232 N N . ASP A 1 157 ? -4.984 12.274 3.108 1.00 81.19 157 ASP A N 1
ATOM 1233 C CA . ASP A 1 157 ? -5.453 10.983 2.588 1.00 81.19 157 ASP A CA 1
ATOM 1234 C C . ASP A 1 157 ? -6.686 10.393 3.298 1.00 81.19 157 ASP A C 1
ATOM 1236 O O . ASP A 1 157 ? -6.857 9.179 3.328 1.00 81.19 157 ASP A O 1
ATOM 1240 N N . ALA A 1 158 ? -7.574 11.242 3.831 1.00 86.81 158 ALA A N 1
ATOM 1241 C CA . ALA A 1 158 ? -8.852 10.830 4.433 1.00 86.81 158 ALA A CA 1
ATOM 1242 C C . ALA A 1 158 ? -8.707 9.835 5.608 1.00 86.81 158 ALA A C 1
ATOM 1244 O O . ALA A 1 158 ? -9.396 8.812 5.669 1.00 86.81 158 ALA A O 1
ATOM 1245 N N . ALA A 1 159 ? -7.819 10.151 6.558 1.00 87.50 159 ALA A N 1
ATOM 1246 C CA . ALA A 1 159 ? -7.472 9.278 7.684 1.00 87.50 159 ALA A CA 1
ATOM 1247 C C . ALA A 1 159 ? -8.686 8.704 8.439 1.00 87.50 159 ALA A C 1
ATOM 1249 O O . ALA A 1 159 ? -8.696 7.517 8.753 1.00 87.50 159 ALA A O 1
ATOM 1250 N N . ASP A 1 160 ? -9.730 9.511 8.652 1.00 91.00 160 ASP A N 1
ATOM 1251 C CA . ASP A 1 160 ? -10.959 9.112 9.349 1.00 91.00 160 ASP A CA 1
ATOM 1252 C C . ASP A 1 160 ? -11.613 7.867 8.725 1.00 91.00 160 ASP A C 1
ATOM 1254 O O . ASP A 1 160 ? -11.989 6.926 9.429 1.00 91.00 160 ASP A O 1
ATOM 1258 N N . LEU A 1 161 ? -11.694 7.826 7.389 1.00 93.00 161 LEU A N 1
ATOM 1259 C CA . LEU A 1 161 ? -12.226 6.680 6.652 1.00 93.00 161 LEU A CA 1
ATOM 1260 C C . LEU A 1 161 ? -11.332 5.452 6.844 1.00 93.00 161 LEU A C 1
ATOM 1262 O O . LEU A 1 161 ? -11.824 4.344 7.049 1.00 93.00 161 LEU A O 1
ATOM 1266 N N . HIS A 1 162 ? -10.013 5.640 6.796 1.00 95.50 162 HIS A N 1
ATOM 1267 C CA . HIS A 1 162 ? -9.061 4.546 6.953 1.00 95.50 162 HIS A CA 1
ATOM 1268 C C . HIS A 1 162 ? -9.067 3.945 8.362 1.00 95.50 162 HIS A C 1
ATOM 1270 O O . HIS A 1 162 ? -9.019 2.719 8.482 1.00 95.50 162 HIS A O 1
ATOM 1276 N N . TYR A 1 163 ? -9.197 4.760 9.410 1.00 95.31 163 TYR A N 1
ATOM 1277 C CA . TYR A 1 163 ? -9.343 4.266 10.781 1.00 95.31 163 TYR A CA 1
ATOM 1278 C C . TYR A 1 163 ? -10.579 3.386 10.923 1.00 95.31 163 TYR A C 1
ATOM 1280 O O . TYR A 1 163 ? -10.510 2.282 11.463 1.00 95.31 163 TYR A O 1
ATOM 1288 N N . LEU A 1 164 ? -11.709 3.849 10.390 1.00 94.94 164 LEU A N 1
ATOM 1289 C CA . LEU A 1 164 ? -12.967 3.132 10.515 1.00 94.94 164 LEU A CA 1
ATOM 1290 C C . LEU A 1 164 ? -12.973 1.848 9.690 1.00 94.94 164 LEU A C 1
ATOM 1292 O O . LEU A 1 164 ? -13.384 0.813 10.212 1.00 94.94 164 LEU A O 1
ATOM 1296 N N . ASP A 1 165 ? -12.533 1.896 8.434 1.00 95.38 165 ASP A N 1
ATOM 1297 C CA . ASP A 1 165 ? -12.825 0.843 7.460 1.00 95.38 165 ASP A CA 1
ATOM 1298 C C . ASP A 1 165 ? -11.637 -0.035 7.069 1.00 95.38 165 ASP A C 1
ATOM 1300 O O . ASP A 1 165 ? -11.854 -1.122 6.527 1.00 95.38 165 ASP A O 1
ATOM 1304 N N . HIS A 1 166 ? -10.401 0.395 7.333 1.00 96.06 166 HIS A N 1
ATOM 1305 C CA . HIS A 1 166 ? -9.216 -0.240 6.751 1.00 96.06 166 HIS A CA 1
ATOM 1306 C C . HIS A 1 166 ? -8.204 -0.750 7.783 1.00 96.06 166 HIS A C 1
ATOM 1308 O O . HIS A 1 166 ? -7.594 -1.786 7.537 1.00 96.06 166 HIS A O 1
ATOM 1314 N N . ILE A 1 167 ? -8.038 -0.099 8.938 1.00 96.38 167 ILE A N 1
ATOM 1315 C CA . ILE A 1 167 ? -7.129 -0.578 9.997 1.00 96.38 167 ILE A CA 1
ATOM 1316 C C . ILE A 1 167 ? -7.830 -1.637 10.850 1.00 96.38 167 ILE A C 1
ATOM 1318 O O . ILE A 1 167 ? -8.911 -1.374 11.355 1.00 96.38 167 ILE A O 1
ATOM 1322 N N . TRP A 1 168 ? -7.262 -2.830 11.017 1.00 95.88 168 TRP A N 1
ATOM 1323 C CA . TRP A 1 168 ? -7.758 -3.842 11.974 1.00 95.88 168 TRP A CA 1
ATOM 1324 C C . TRP A 1 168 ? -6.820 -4.061 13.157 1.00 95.88 168 TRP A C 1
ATOM 1326 O O . TRP A 1 168 ? -7.162 -4.800 14.078 1.00 95.88 168 TRP A O 1
ATOM 1336 N N . ASP A 1 169 ? -5.631 -3.482 13.085 1.00 96.19 169 ASP A N 1
ATOM 1337 C CA . ASP A 1 169 ? -4.626 -3.559 14.125 1.00 96.19 169 ASP A CA 1
ATOM 1338 C C . ASP A 1 169 ? -4.959 -2.581 15.263 1.00 96.19 169 ASP A C 1
ATOM 1340 O O . ASP A 1 169 ? -5.256 -1.406 15.017 1.00 96.19 169 ASP A O 1
ATOM 1344 N N . ILE A 1 170 ? -4.992 -3.089 16.496 1.00 96.12 170 ILE A N 1
ATOM 1345 C CA . ILE A 1 170 ? -5.452 -2.332 17.666 1.00 96.12 170 ILE A CA 1
ATOM 1346 C C . ILE A 1 170 ? -4.390 -1.299 18.037 1.00 96.12 170 ILE A C 1
ATOM 1348 O O . ILE A 1 170 ? -4.705 -0.127 18.225 1.00 96.12 170 ILE A O 1
ATOM 1352 N N . GLU A 1 171 ? -3.132 -1.714 18.052 1.00 97.06 171 GLU A N 1
ATOM 1353 C CA . GLU A 1 171 ? -1.973 -0.913 18.410 1.00 97.06 171 GLU A CA 1
ATOM 1354 C C . GLU A 1 171 ? -1.801 0.279 17.454 1.00 97.06 171 GLU A C 1
ATOM 1356 O O . GLU A 1 171 ? -1.513 1.396 17.894 1.00 97.06 171 GLU A O 1
ATOM 1361 N N . LEU A 1 172 ? -2.057 0.096 16.150 1.00 97.19 172 LEU A N 1
ATOM 1362 C CA . LEU A 1 172 ? -2.093 1.210 15.192 1.00 97.19 172 LEU A CA 1
ATOM 1363 C C . LEU A 1 172 ? -3.192 2.234 15.513 1.00 97.19 172 LEU A C 1
ATOM 1365 O O . LEU A 1 172 ? -2.946 3.441 15.439 1.00 97.19 172 LEU A O 1
ATOM 1369 N N . LEU A 1 173 ? -4.400 1.782 15.859 1.00 96.75 173 LEU A N 1
ATOM 1370 C CA . LEU A 1 173 ? -5.511 2.677 16.196 1.00 96.75 173 LEU A CA 1
ATOM 1371 C C . LEU A 1 173 ? -5.297 3.389 17.541 1.00 96.75 173 LEU A C 1
ATOM 1373 O O . LEU A 1 173 ? -5.630 4.569 17.667 1.00 96.75 173 LEU A O 1
ATOM 1377 N N . GLU A 1 174 ? -4.722 2.705 18.532 1.00 97.06 174 GLU A N 1
ATOM 1378 C CA . GLU A 1 174 ? -4.339 3.297 19.818 1.00 97.06 174 GLU A CA 1
ATOM 1379 C C . GLU A 1 174 ? -3.295 4.395 19.628 1.00 97.06 174 GLU A C 1
ATOM 1381 O O . GLU A 1 174 ? -3.452 5.500 20.155 1.00 97.06 174 GLU A O 1
ATOM 1386 N N . HIS A 1 175 ? -2.269 4.126 18.817 1.00 96.81 175 HIS A N 1
ATOM 1387 C CA . HIS A 1 175 ? -1.252 5.116 18.498 1.00 96.81 175 HIS A CA 1
ATOM 1388 C C . HIS A 1 175 ? -1.839 6.312 17.734 1.00 96.81 175 HIS A C 1
ATOM 1390 O O . HIS A 1 175 ? -1.570 7.456 18.094 1.00 96.81 175 HIS A O 1
ATOM 1396 N N . ALA A 1 176 ? -2.715 6.083 16.748 1.00 94.81 176 ALA A N 1
ATOM 1397 C CA . ALA A 1 176 ? -3.410 7.168 16.050 1.00 94.81 176 ALA A CA 1
ATOM 1398 C C . ALA A 1 176 ? -4.232 8.045 17.016 1.00 94.81 176 ALA A C 1
ATOM 1400 O O . ALA A 1 176 ? -4.182 9.275 16.954 1.00 94.81 176 ALA A O 1
ATOM 1401 N N . ALA A 1 177 ? -4.969 7.430 17.948 1.00 95.31 177 ALA A N 1
ATOM 1402 C CA . ALA A 1 177 ? -5.730 8.159 18.959 1.00 95.31 177 ALA A CA 1
ATOM 1403 C C . ALA A 1 177 ? -4.823 8.972 19.900 1.00 95.31 177 ALA A C 1
ATOM 1405 O O . ALA A 1 177 ? -5.183 10.089 20.283 1.00 95.31 177 ALA A O 1
ATOM 1406 N N . TYR A 1 178 ? -3.659 8.430 20.265 1.00 95.62 178 TYR A N 1
ATOM 1407 C CA . TYR A 1 178 ? -2.654 9.132 21.057 1.00 95.62 178 TYR A CA 1
ATOM 1408 C C . TYR A 1 178 ? -2.102 10.358 20.317 1.00 95.62 178 TYR A C 1
ATOM 1410 O O . TYR A 1 178 ? -2.182 11.460 20.856 1.00 95.62 178 TYR A O 1
ATOM 1418 N N . GLU A 1 179 ? -1.646 10.210 19.071 1.00 93.38 179 GLU A N 1
ATOM 1419 C CA . GLU A 1 179 ? -1.105 11.329 18.285 1.00 93.38 179 GLU A CA 1
ATOM 1420 C C . GLU A 1 179 ? -2.146 12.450 18.108 1.00 93.38 179 GLU A C 1
ATOM 1422 O O . GLU A 1 179 ? -1.845 13.626 18.318 1.00 93.38 179 GLU A O 1
ATOM 1427 N N . HIS A 1 180 ? -3.409 12.102 17.830 1.00 92.31 180 HIS A N 1
ATOM 1428 C CA . HIS A 1 180 ? -4.492 13.088 17.744 1.00 92.31 180 HIS A CA 1
ATOM 1429 C C . HIS A 1 180 ? -4.789 13.773 19.082 1.00 92.31 180 HIS A C 1
ATOM 1431 O O . HIS A 1 180 ? -5.142 14.951 19.107 1.00 92.31 180 HIS A O 1
ATOM 1437 N N . LYS A 1 181 ? -4.649 13.070 20.211 1.00 94.25 181 LYS A N 1
ATOM 1438 C CA . LYS A 1 181 ? -4.793 13.676 21.540 1.00 94.25 181 LYS A CA 1
ATOM 1439 C C . LYS A 1 181 ? -3.675 14.689 21.798 1.00 94.25 181 LYS A C 1
ATOM 1441 O O . LYS A 1 181 ? -3.985 15.803 22.216 1.00 94.25 181 LYS A O 1
ATOM 1446 N N . GLU A 1 182 ? -2.423 14.323 21.532 1.00 93.56 182 GLU A N 1
ATOM 1447 C CA . GLU A 1 182 ? -1.264 15.203 21.737 1.00 93.56 182 GLU A CA 1
ATOM 1448 C C . GLU A 1 182 ? -1.304 16.430 20.815 1.00 93.56 182 GLU A C 1
ATOM 1450 O O . GLU A 1 182 ? -0.902 17.523 21.207 1.00 93.56 182 GLU A O 1
ATOM 1455 N N . ALA A 1 183 ? -1.870 16.283 19.616 1.00 90.38 183 ALA A N 1
ATOM 1456 C CA . ALA A 1 183 ? -2.094 17.386 18.685 1.00 90.38 183 ALA A CA 1
ATOM 1457 C C . ALA A 1 183 ? -3.325 18.262 19.016 1.00 90.38 183 ALA A C 1
ATOM 1459 O O . ALA A 1 183 ? -3.560 19.262 18.339 1.00 90.38 183 ALA A O 1
ATOM 1460 N N . GLY A 1 184 ? -4.130 17.916 20.031 1.00 91.31 184 GLY A N 1
ATOM 1461 C CA . GLY A 1 184 ? -5.362 18.642 20.378 1.00 91.31 184 GLY A CA 1
ATOM 1462 C C . GLY A 1 184 ? -6.544 18.391 19.425 1.00 91.31 184 GLY A C 1
ATOM 1463 O O . GLY A 1 184 ? -7.534 19.121 19.440 1.00 91.31 184 GLY A O 1
ATOM 1464 N N . GLU A 1 185 ? -6.482 17.343 18.606 1.00 90.44 185 GLU A N 1
ATOM 1465 C CA . GLU A 1 185 ? -7.438 17.022 17.543 1.00 90.44 185 GLU A CA 1
ATOM 1466 C C . GLU A 1 185 ? -8.577 16.121 18.053 1.00 90.44 185 GLU A C 1
ATOM 1468 O O . GLU A 1 185 ? -8.732 14.959 17.666 1.00 90.44 185 GLU A O 1
ATOM 1473 N N . GLY A 1 186 ? -9.408 16.665 18.949 1.00 91.25 186 GLY A N 1
ATOM 1474 C CA . GLY A 1 186 ? -10.425 15.900 19.686 1.00 91.25 186 GLY A CA 1
ATOM 1475 C C . GLY A 1 186 ? -11.431 15.122 18.822 1.00 91.25 186 GLY A C 1
ATOM 1476 O O . GLY A 1 186 ? -11.803 14.001 19.180 1.00 91.25 186 GLY A O 1
ATOM 1477 N N . ALA A 1 187 ? -11.848 15.669 17.674 1.00 91.25 187 ALA A N 1
ATOM 1478 C CA . ALA A 1 187 ? -12.770 14.988 16.758 1.00 91.25 187 ALA A CA 1
ATOM 1479 C C . ALA A 1 187 ? -12.140 13.720 16.153 1.00 91.25 187 ALA A C 1
ATOM 1481 O O . ALA A 1 187 ? -12.726 12.643 16.228 1.00 91.25 187 ALA A O 1
ATOM 1482 N N . LYS A 1 188 ? -10.907 13.822 15.648 1.00 89.56 188 LYS A N 1
ATOM 1483 C CA . LYS A 1 188 ? -10.179 12.700 15.034 1.00 89.56 188 LYS A CA 1
ATOM 1484 C C . LYS A 1 188 ? -9.795 11.643 16.058 1.00 89.56 188 LYS A C 1
ATOM 1486 O O . LYS A 1 188 ? -9.974 10.452 15.820 1.00 89.56 188 LYS A O 1
ATOM 1491 N N . LYS A 1 189 ? -9.363 12.080 17.247 1.00 94.62 189 LYS A N 1
ATOM 1492 C CA . LYS A 1 189 ? -9.176 11.190 18.398 1.00 94.62 189 LYS A CA 1
ATOM 1493 C C . LYS A 1 189 ? -10.450 10.379 18.652 1.00 94.62 189 LYS A C 1
ATOM 1495 O O . LYS A 1 189 ? -10.378 9.168 18.833 1.00 94.62 189 LYS A O 1
ATOM 1500 N N . SER A 1 190 ? -11.613 11.030 18.651 1.00 95.56 190 SER A N 1
ATOM 1501 C CA . SER A 1 190 ? -12.896 10.353 18.873 1.00 95.56 190 SER A CA 1
ATOM 1502 C C . SER A 1 190 ? -13.213 9.345 17.766 1.00 95.56 190 SER A C 1
ATOM 1504 O O . SER A 1 190 ? -13.710 8.264 18.069 1.00 95.56 190 SER A O 1
ATOM 1506 N N . ILE A 1 191 ? -12.867 9.644 16.509 1.00 95.19 191 ILE A N 1
ATOM 1507 C CA . ILE A 1 191 ? -13.015 8.710 15.383 1.00 95.19 191 ILE A CA 1
ATOM 1508 C C . ILE A 1 191 ? -12.105 7.487 15.561 1.00 95.19 191 ILE A C 1
ATOM 1510 O O . ILE A 1 191 ? -12.599 6.362 15.502 1.00 95.19 191 ILE A O 1
ATOM 1514 N N . ALA A 1 192 ? -10.818 7.673 15.864 1.00 94.62 192 ALA A N 1
ATOM 1515 C CA . ALA A 1 192 ? -9.892 6.565 16.120 1.00 94.62 192 ALA A CA 1
ATOM 1516 C C . ALA A 1 192 ? -10.348 5.691 17.309 1.00 94.62 192 ALA A C 1
ATOM 1518 O O . ALA A 1 192 ? -10.379 4.465 17.211 1.00 94.62 192 ALA A O 1
ATOM 1519 N N . VAL A 1 193 ? -10.818 6.310 18.399 1.00 96.56 193 VAL A N 1
ATOM 1520 C CA . VAL A 1 193 ? -11.404 5.595 19.549 1.00 96.56 193 VAL A CA 1
ATOM 1521 C C . VAL A 1 193 ? -12.690 4.856 19.165 1.00 96.56 193 VAL A C 1
ATOM 1523 O O . VAL A 1 193 ? -12.913 3.732 19.609 1.00 96.56 193 VAL A O 1
ATOM 1526 N N . SER A 1 194 ? -13.535 5.441 18.314 1.00 96.75 194 SER A N 1
ATOM 1527 C CA . SER A 1 194 ? -14.740 4.761 17.829 1.00 96.75 194 SER A CA 1
ATOM 1528 C C . SER A 1 194 ? -14.408 3.541 16.969 1.00 96.75 194 SER A C 1
ATOM 1530 O O . SER A 1 194 ? -15.105 2.532 17.055 1.00 96.75 194 SER A O 1
ATOM 1532 N N . ALA A 1 195 ? -13.315 3.596 16.196 1.00 95.56 195 ALA A N 1
ATOM 1533 C CA . ALA A 1 195 ? -12.822 2.463 15.426 1.00 95.56 195 ALA A CA 1
ATOM 1534 C C . ALA A 1 195 ? -12.357 1.321 16.343 1.00 95.56 195 ALA A C 1
ATOM 1536 O O . ALA A 1 195 ? -12.732 0.177 16.095 1.00 95.56 195 ALA A O 1
ATOM 1537 N N . LEU A 1 196 ? -11.628 1.634 17.424 1.00 94.81 196 LEU A N 1
ATOM 1538 C CA . LEU A 1 196 ? -11.227 0.667 18.461 1.00 94.81 196 LEU A CA 1
ATOM 1539 C C . LEU A 1 196 ? -12.426 -0.017 19.122 1.00 94.81 196 LEU A C 1
ATOM 1541 O O . LEU A 1 196 ? -12.390 -1.212 19.403 1.00 94.81 196 LEU A O 1
ATOM 1545 N N . ALA A 1 197 ? -13.508 0.729 19.347 1.00 94.81 197 ALA A N 1
ATOM 1546 C CA . ALA A 1 197 ? -14.715 0.217 19.989 1.00 94.81 197 ALA A CA 1
ATOM 1547 C C . ALA A 1 197 ? -15.560 -0.706 19.086 1.00 94.81 197 ALA A C 1
ATOM 1549 O O . ALA A 1 197 ? -16.588 -1.225 19.533 1.00 94.81 197 ALA A O 1
ATOM 1550 N N . ARG A 1 198 ? -15.170 -0.919 17.820 1.00 95.62 198 ARG A N 1
ATOM 1551 C CA . ARG A 1 198 ? -15.926 -1.761 16.884 1.00 95.62 198 ARG A CA 1
ATOM 1552 C C . ARG A 1 198 ? -15.872 -3.239 17.319 1.00 95.62 198 ARG A C 1
ATOM 1554 O O . ARG A 1 198 ? -14.776 -3.793 17.435 1.00 95.62 198 ARG A O 1
ATOM 1561 N N . PRO A 1 199 ? -17.022 -3.917 17.523 1.00 94.81 199 PRO A N 1
ATOM 1562 C CA . PRO A 1 199 ? -17.065 -5.269 18.087 1.00 94.81 199 PRO A CA 1
ATOM 1563 C C . PRO A 1 199 ? -16.233 -6.306 17.330 1.00 94.81 199 PRO A C 1
ATOM 1565 O O . PRO A 1 199 ? -15.702 -7.234 17.933 1.00 94.81 199 PRO A O 1
ATOM 1568 N N . GLU A 1 200 ? -16.089 -6.164 16.014 1.00 93.94 200 GLU A N 1
ATOM 1569 C CA . GLU A 1 200 ? -15.329 -7.093 15.180 1.00 93.94 200 GLU A CA 1
ATOM 1570 C C . GLU A 1 200 ? -13.803 -7.033 15.377 1.00 93.94 200 GLU A C 1
ATOM 1572 O O . GLU A 1 200 ? -13.111 -7.937 14.904 1.00 93.94 200 GLU A O 1
ATOM 1577 N N . LEU A 1 201 ? -13.290 -6.004 16.067 1.00 94.31 201 LEU A N 1
ATOM 1578 C CA . LEU A 1 201 ? -11.879 -5.867 16.456 1.00 94.31 201 LEU A CA 1
ATOM 1579 C C . LEU A 1 201 ? -11.598 -6.362 17.879 1.00 94.31 201 LEU A C 1
ATOM 1581 O O . LEU A 1 201 ? -10.455 -6.348 18.320 1.00 94.31 201 LEU A O 1
ATOM 1585 N N . ASN A 1 202 ? -12.616 -6.827 18.605 1.00 91.62 202 ASN A N 1
ATOM 1586 C CA . ASN A 1 202 ? -12.436 -7.300 19.971 1.00 91.62 202 ASN A CA 1
ATOM 1587 C C . ASN A 1 202 ? -11.444 -8.480 20.024 1.00 91.62 202 ASN A C 1
ATOM 1589 O O . ASN A 1 202 ? -11.650 -9.497 19.361 1.00 91.62 202 ASN A O 1
ATOM 1593 N N . HIS A 1 203 ? -10.401 -8.367 20.853 1.00 86.50 203 HIS A N 1
ATOM 1594 C CA . HIS A 1 203 ? -9.373 -9.400 21.036 1.00 86.50 203 HIS A CA 1
ATOM 1595 C C . HIS A 1 203 ? -9.935 -10.741 21.551 1.00 86.50 203 HIS A C 1
ATOM 1597 O O . HIS A 1 203 ? -9.307 -11.783 21.389 1.00 86.50 203 HIS A O 1
ATOM 1603 N N . SER A 1 204 ? -11.114 -10.719 22.182 1.00 91.62 204 SER A N 1
ATOM 1604 C CA . SER A 1 204 ? -11.816 -11.906 22.686 1.00 91.62 204 SER A CA 1
ATOM 1605 C C . SER A 1 204 ? -12.607 -12.638 21.597 1.00 91.62 204 SER A C 1
ATOM 1607 O O . SER A 1 204 ? -13.177 -13.700 21.849 1.00 91.62 204 SER A O 1
ATOM 1609 N N . ASN A 1 205 ? -12.675 -12.085 20.382 1.00 93.62 205 ASN A N 1
ATOM 1610 C CA . ASN A 1 205 ? -13.314 -12.749 19.257 1.00 93.62 205 ASN A CA 1
ATOM 1611 C C . ASN A 1 205 ? -12.577 -14.036 18.876 1.00 93.62 205 ASN A C 1
ATOM 1613 O O . ASN A 1 205 ? -11.355 -14.141 18.964 1.00 93.62 205 ASN A O 1
ATOM 1617 N N . SER A 1 206 ? -13.326 -15.007 18.348 1.00 95.62 206 SER A N 1
ATOM 1618 C CA . SER A 1 206 ? -12.710 -16.211 17.784 1.00 95.62 206 SER A CA 1
ATOM 1619 C C . SER A 1 206 ? -11.719 -15.861 16.654 1.00 95.62 206 SER A C 1
ATOM 1621 O O . SER A 1 206 ? -11.972 -14.924 15.884 1.00 95.62 206 SER A O 1
ATOM 1623 N N . PRO A 1 207 ? -10.651 -16.658 16.450 1.00 92.44 207 PRO A N 1
ATOM 1624 C CA . PRO A 1 207 ? -9.700 -16.440 15.356 1.00 92.44 207 PRO A CA 1
ATOM 1625 C C . PRO A 1 207 ? -10.359 -16.348 13.970 1.00 92.44 207 PRO A C 1
ATOM 1627 O O . PRO A 1 207 ? -9.904 -15.595 13.110 1.00 92.44 207 PRO A O 1
ATOM 1630 N N . ALA A 1 208 ? -11.472 -17.063 13.761 1.00 93.06 208 ALA A N 1
ATOM 1631 C CA . ALA A 1 208 ? -12.246 -17.029 12.520 1.00 93.06 208 ALA A CA 1
ATOM 1632 C C . ALA A 1 208 ? -12.963 -15.688 12.284 1.00 93.06 208 ALA A C 1
ATOM 1634 O O . ALA A 1 208 ? -13.147 -15.274 11.140 1.00 93.06 208 ALA A O 1
ATOM 1635 N N . VAL A 1 209 ? -13.392 -14.998 13.344 1.00 93.88 209 VAL A N 1
ATOM 1636 C CA . VAL A 1 209 ? -13.923 -13.631 13.233 1.00 93.88 209 VAL A CA 1
ATOM 1637 C C . VAL A 1 209 ? -12.786 -12.678 12.883 1.00 93.88 209 VAL A C 1
ATOM 1639 O O . VAL A 1 209 ? -12.899 -11.978 11.883 1.00 93.88 209 VAL A O 1
ATOM 1642 N N . GLY A 1 210 ? -11.657 -12.743 13.597 1.00 92.00 210 GLY A N 1
ATOM 1643 C CA . GLY A 1 210 ? -10.486 -11.914 13.294 1.00 92.00 210 GLY A CA 1
ATOM 1644 C C . GLY A 1 210 ? -9.995 -12.076 11.849 1.00 92.00 210 GLY A C 1
ATOM 1645 O O . GLY A 1 210 ? -9.788 -11.089 11.149 1.00 92.00 210 GLY A O 1
ATOM 1646 N N . ALA A 1 211 ? -9.888 -13.313 11.353 1.00 90.69 211 ALA A N 1
ATOM 1647 C CA . ALA A 1 211 ? -9.497 -13.586 9.968 1.00 90.69 211 ALA A CA 1
ATOM 1648 C C . ALA A 1 211 ? -10.482 -12.996 8.942 1.00 90.69 211 ALA A C 1
ATOM 1650 O O . ALA A 1 211 ? -10.056 -12.411 7.945 1.00 90.69 211 ALA A O 1
ATOM 1651 N N . ARG A 1 212 ? -11.796 -13.099 9.195 1.00 92.06 212 ARG A N 1
ATOM 1652 C CA . ARG A 1 212 ? -12.829 -12.495 8.337 1.00 92.06 212 ARG A CA 1
ATOM 1653 C C . ARG A 1 212 ? -12.763 -10.970 8.350 1.00 92.06 212 ARG A C 1
ATOM 1655 O O . ARG A 1 212 ? -12.840 -10.367 7.283 1.00 92.06 212 ARG A O 1
ATOM 1662 N N . THR A 1 213 ? -12.561 -10.356 9.514 1.00 93.69 213 THR A N 1
ATOM 1663 C CA . THR A 1 213 ? -12.413 -8.900 9.641 1.00 93.69 213 THR A CA 1
ATOM 1664 C C . THR A 1 213 ? -11.201 -8.396 8.863 1.00 93.69 213 THR A C 1
ATOM 1666 O O . THR A 1 213 ? -11.338 -7.468 8.066 1.00 93.69 213 THR A O 1
ATOM 1669 N N . ARG A 1 214 ? -10.037 -9.046 9.020 1.00 91.62 214 ARG A N 1
ATOM 1670 C CA . ARG A 1 214 ? -8.820 -8.714 8.259 1.00 91.62 214 ARG A CA 1
ATOM 1671 C C . ARG A 1 214 ? -9.046 -8.822 6.758 1.00 91.62 214 ARG A C 1
ATOM 1673 O O . ARG A 1 214 ? -8.711 -7.896 6.027 1.00 91.62 214 ARG A O 1
ATOM 1680 N N . LYS A 1 215 ? -9.672 -9.917 6.303 1.00 90.75 215 LYS A N 1
ATOM 1681 C CA . LYS A 1 215 ? -10.024 -10.108 4.889 1.00 90.75 215 LYS A CA 1
ATOM 1682 C C . LYS A 1 215 ? -10.837 -8.938 4.350 1.00 90.75 215 LYS A C 1
ATOM 1684 O O . LYS A 1 215 ? -10.464 -8.321 3.360 1.00 90.75 215 LYS A O 1
ATOM 1689 N N . TYR A 1 216 ? -11.937 -8.645 5.034 1.00 92.31 216 TYR A N 1
ATOM 1690 C CA . TYR A 1 216 ? -12.914 -7.661 4.603 1.00 92.31 216 TYR A CA 1
ATOM 1691 C C . TYR A 1 216 ? -12.316 -6.252 4.546 1.00 92.31 216 TYR A C 1
ATOM 1693 O O . TYR A 1 216 ? -12.478 -5.543 3.553 1.00 92.31 216 TYR A O 1
ATOM 1701 N N . ARG A 1 217 ? -11.574 -5.848 5.584 1.00 94.31 217 ARG A N 1
ATOM 1702 C CA . ARG A 1 217 ? -10.919 -4.534 5.620 1.00 94.31 217 ARG A CA 1
ATOM 1703 C C . ARG A 1 217 ? -9.804 -4.420 4.571 1.00 94.31 217 ARG A C 1
ATOM 1705 O O . ARG A 1 217 ? -9.703 -3.383 3.920 1.00 94.31 217 ARG A O 1
ATOM 1712 N N . LYS A 1 218 ? -9.040 -5.496 4.326 1.00 91.88 218 LYS A N 1
ATOM 1713 C CA . LYS A 1 218 ? -8.040 -5.587 3.242 1.00 91.88 218 LYS A CA 1
ATOM 1714 C C . LYS A 1 218 ? -8.675 -5.406 1.858 1.00 91.88 218 LYS A C 1
ATOM 1716 O O . LYS A 1 218 ? -8.188 -4.598 1.074 1.00 91.88 218 LYS A O 1
ATOM 1721 N N . GLU A 1 219 ? -9.775 -6.103 1.572 1.00 91.81 219 GLU A N 1
ATOM 1722 C CA . GLU A 1 219 ? -10.528 -5.961 0.313 1.00 91.81 219 GLU A CA 1
ATOM 1723 C C . GLU A 1 219 ? -11.010 -4.528 0.104 1.00 91.81 219 GLU A C 1
ATOM 1725 O O . GLU A 1 219 ? -10.744 -3.928 -0.938 1.00 91.81 219 GLU A O 1
ATOM 1730 N N . ARG A 1 220 ? -11.652 -3.941 1.118 1.00 93.62 220 ARG A N 1
ATOM 1731 C CA . ARG A 1 220 ? -12.144 -2.561 1.037 1.00 93.62 220 ARG A CA 1
ATOM 1732 C C . ARG A 1 220 ? -11.026 -1.551 0.834 1.00 93.62 220 ARG A C 1
ATOM 1734 O O . ARG A 1 220 ? -11.183 -0.651 0.011 1.00 93.62 220 ARG A O 1
ATOM 1741 N N . PHE A 1 221 ? -9.898 -1.735 1.517 1.00 94.94 221 PHE A N 1
ATOM 1742 C CA . PHE A 1 221 ? -8.744 -0.861 1.361 1.00 94.94 221 PHE A CA 1
ATOM 1743 C C . PHE A 1 221 ? -8.220 -0.879 -0.071 1.00 94.94 221 PHE A C 1
ATOM 1745 O O . PHE A 1 221 ? -8.115 0.173 -0.698 1.00 94.94 221 PHE A O 1
ATOM 1752 N N . PHE A 1 222 ? -7.950 -2.060 -0.629 1.00 93.94 222 PHE A N 1
ATOM 1753 C CA . PHE A 1 222 ? -7.439 -2.141 -1.993 1.00 93.94 222 PHE A CA 1
ATOM 1754 C C . PHE A 1 222 ? -8.454 -1.675 -3.038 1.00 93.94 222 PHE A C 1
ATOM 1756 O O . PHE A 1 222 ? -8.061 -1.041 -4.012 1.00 93.94 222 PHE A O 1
ATOM 1763 N N . GLN A 1 223 ? -9.755 -1.890 -2.825 1.00 93.56 223 GLN A N 1
ATOM 1764 C CA . GLN A 1 223 ? -10.794 -1.309 -3.681 1.00 93.56 223 GLN A CA 1
ATOM 1765 C C . GLN A 1 223 ? -10.802 0.226 -3.618 1.00 93.56 223 GLN A C 1
ATOM 1767 O O . GLN A 1 223 ? -10.974 0.878 -4.648 1.00 93.56 223 GLN A O 1
ATOM 1772 N N . ALA A 1 224 ? -10.605 0.820 -2.436 1.00 94.06 224 ALA A N 1
ATOM 1773 C CA . ALA A 1 224 ? -10.493 2.269 -2.282 1.00 94.06 224 ALA A CA 1
ATOM 1774 C C . ALA A 1 224 ? -9.230 2.814 -2.974 1.00 94.06 224 ALA A C 1
ATOM 1776 O O . ALA A 1 224 ? -9.328 3.755 -3.761 1.00 94.06 224 ALA A O 1
ATOM 1777 N N . MET A 1 225 ? -8.078 2.166 -2.771 1.00 94.38 225 MET A N 1
ATOM 1778 C CA . MET A 1 225 ? -6.823 2.492 -3.461 1.00 94.38 225 MET A CA 1
ATOM 1779 C C . MET A 1 225 ? -6.983 2.387 -4.982 1.00 94.38 225 MET A C 1
ATOM 1781 O O . MET A 1 225 ? -6.570 3.278 -5.718 1.00 94.38 225 MET A O 1
ATOM 1785 N N . ALA A 1 226 ? -7.636 1.331 -5.470 1.00 93.44 226 ALA A N 1
ATOM 1786 C CA . ALA A 1 226 ? -7.878 1.128 -6.892 1.00 93.44 226 ALA A CA 1
ATOM 1787 C C . ALA A 1 226 ? -8.703 2.264 -7.501 1.00 93.44 226 ALA A C 1
ATOM 1789 O O . ALA A 1 226 ? -8.331 2.806 -8.536 1.00 93.44 226 ALA A O 1
ATOM 1790 N N . ARG A 1 227 ? -9.788 2.672 -6.834 1.00 93.00 227 ARG A N 1
ATOM 1791 C CA . ARG A 1 227 ? -10.603 3.811 -7.278 1.00 93.00 227 ARG A CA 1
ATOM 1792 C C . ARG A 1 227 ? -9.823 5.121 -7.285 1.00 93.00 227 ARG A C 1
ATOM 1794 O O . ARG A 1 227 ? -10.090 5.963 -8.128 1.00 93.00 227 ARG A O 1
ATOM 1801 N N . HIS A 1 228 ? -8.892 5.302 -6.353 1.00 91.88 228 HIS A N 1
ATOM 1802 C CA . HIS A 1 228 ? -8.122 6.538 -6.263 1.00 91.88 228 HIS A CA 1
ATOM 1803 C C . HIS A 1 228 ? -6.991 6.622 -7.299 1.00 91.88 228 HIS A C 1
ATOM 1805 O O . HIS A 1 228 ? -6.756 7.689 -7.853 1.00 91.88 228 HIS A O 1
ATOM 1811 N N . TYR A 1 229 ? -6.298 5.510 -7.567 1.00 93.00 229 TYR A N 1
ATOM 1812 C CA . TYR A 1 229 ? -5.078 5.503 -8.385 1.00 93.00 229 TYR A CA 1
ATOM 1813 C C . TYR A 1 229 ? -5.244 4.909 -9.787 1.00 93.00 229 TYR A C 1
ATOM 1815 O O . TYR A 1 229 ? -4.384 5.138 -10.645 1.00 93.00 229 TYR A O 1
ATOM 1823 N N . LEU A 1 230 ? -6.275 4.088 -10.023 1.00 91.56 230 LEU A N 1
ATOM 1824 C CA . LEU A 1 230 ? -6.470 3.382 -11.296 1.00 91.56 230 LEU A CA 1
ATOM 1825 C C . LEU A 1 230 ? -7.533 4.028 -12.189 1.00 91.56 230 LEU A C 1
ATOM 1827 O O . LEU A 1 230 ? -7.391 3.936 -13.415 1.00 91.56 230 LEU A O 1
ATOM 1831 N N . CYS A 1 231 ? -8.548 4.653 -11.586 1.00 76.06 231 CYS A N 1
ATOM 1832 C CA . CYS A 1 231 ? -9.640 5.347 -12.271 1.00 76.06 231 CYS A CA 1
ATOM 1833 C C . CYS A 1 231 ? -9.278 6.772 -12.699 1.00 76.06 231 CYS A C 1
ATOM 1835 O O . CYS A 1 231 ? -8.333 7.352 -12.120 1.00 76.06 231 CYS A O 1
#

Organism: Ciona intestinalis (NCBI:txid7719)

InterPro domains:
  IPR038751 INTS8 [PTHR13350] (43-230)
  IPR057980 Integrator complex subunit 8, TPR repeats [PF25756] (1-229)

Sequence (231 aa):
MVSLLTHLHRLSRNDILSDITSPNSAVINALWPANFDGAPTSGPCVTLALRETITHCLAINQKDISWLRTQGDMHYVFDNFGSALRCYLLMAAYETNYFTSITMSGPYEDEQIVRRMVKCCMQMRCFTQAAVLCQLTKEVDYPTAFKALQSNRELTDAADLHYLDHIWDIELLEHAAYEHKEAGEGAKKSIAVSALARPELNHSNSPAVGARTRKYRKERFFQAMARHYLC

Secondary structure (DSSP, 8-state):
-HHHHHHHHHHH-SSS-TT-PPSS-HHHHTTS-SS--SSPP-HHHHHHHHHHHHHHHHHH-TT-HHHHHHHHHHHHHTT-HHHHHHHHHHHHHHHTTTTTS--SS-GGG-HHHHHHHHHHHHHTT-HHHHHHHHTTSSS--HHHHHHHHHH-TT-TT-HHHHHHHT---HHHHHHHHHHHHHTT-HHHHHHHHHHHT-GGG-TTS-HHHHHHHHHHHHHHHHHHHHHHHT-

Foldseek 3Di:
DLLVLLLLLPVLDDPQRPQQQRFDDPVVNVPDDNDDDDDRDHNVVSLVVSQVVLVVVCVVPVQRLRSLSNQLSSCLSVVVLLSNLLSLLSSVCSQQVHLPRDDPDDPNLPLSSLVSNLVSCVSVLVLLLSLLSQVSHPDRPVVSNLVSLLSCPPVPHVNLCCLQQADLDLVSLVSNLVSCVVVVNVVSNVSSVVSNVPPLSDPPDDVVSSVVSNSRSNSVSSSVVCVVRVD

=== Feature glossary ===
Legend for the data blocks above and below:

— What the protein is —

The amino-acid sequence is the protein's primary structure: the linear order of residues from the N-terminus to the C-terminus, written in one-letter code. Everything else here — the 3D coordinates, the secondary structure, the domain annotations — is ultimately a consequence of this string.

Functional annotations link the protein to curated databases. InterPro entries identify conserved domains and families by matching the sequence against member-database signatures (Pfam, PROSITE, CDD, …). Gene Ontology (GO) terms describe molecular function, biological process, and cellular component in a controlled vocabulary. CATH places the structure in a hierarchical fold classification (Class/Architecture/Topology/Homologous-superfamily). The organism is the source species.

— Where its atoms are —

Atomic coordinates in PDBx/mmCIF format — the same representation the Protein Data Bank distributes. Each line of the _atom_site loop places one backbone atom in Cartesian space (units: ångströms, origin: arbitrary).

The six renders are orthographic views along the three Cartesian axes in both directions. Representation (cartoon, sticks, or surface) and color scheme (sequence-rainbow or by-chain) vary across proteins so the training set covers all the common visualization conventions.

— Local backbone conformation —

Eight-state secondary structure (DSSP): H is the canonical α-helix, G the tighter 3₁₀-helix, I the wider π-helix; E/B are β-structure, T and S are turns and bends, and '-' is everything else. DSSP derives these from the pattern of main-chain N–H···O=C hydrogen bonds, not from the sequence.

Three-state secondary structure (P-SEA) collapses the eight DSSP classes into helix (a), strand (b), and coil (c). P-SEA assigns these from Cα geometry alone — distances and angles — without requiring backbone oxygens, so it works on any Cα trace.

φ (phi) and ψ (psi) are the two rotatable backbone dihedrals per residue: φ is the C(i-1)–N–Cα–C torsion, ψ is the N–Cα–C–N(i+1) torsion, both in degrees on (−180°, 180°]. α-helical residues cluster near (−60°, −45°); β-strand residues near (−120°, +130°). A Ramachandran plot is simply a scatter of (φ, ψ) for every residue.

— Global shape and packing —

The geometric summary reports three shape descriptors. Rg (radius of gyration) measures how spread out the Cα atoms are about their centre of mass; compact globular proteins have small Rg, elongated or unfolded ones large. Cα contacts (<8 Å, |i−j|>4) count long-range residue pairs in spatial proximity — high for tightly packed folds, near zero for rods or random coil. The bounding-box extents give the protein's footprint along x, y, z in Å.

SASA measures how much of the protein is reachable by solvent. It is computed by rolling a water-sized probe over the atomic surface and summing the exposed area (Å²). Per-residue SASA distinguishes core (buried, low SASA) from surface (exposed, high SASA) residues; total SASA is a whole-molecule size measure.

Plot images: a contact map (which residues are close in 3D, as an N×N binary image), a Ramachandran scatter (backbone torsion angles, revealing secondary-structure composition at a glance), and — for AlphaFold structures — a PAE heatmap (pairwise prediction confidence).

— Structural neighborhood —

A 3Di character summarizes, for each residue, the relative orientation of the Cα frame of its nearest spatial neighbor. Because it encodes fold topology rather than chemistry, 3Di alignments detect remote structural similarity that sequence alignment misses.

The Foldseek neighbor list gives the closest experimentally determined structures in the PDB, ranked by structural alignment. TM-score near 1 means near-identical fold; near 0.3 means only rough topology match. This is how one finds what a novel AlphaFold prediction most resembles in the solved-structure universe.

— Confidence and disorder —

For AlphaFold models, the B-factor field carries pLDDT — the model's own estimate of local accuracy on a 0–100 scale. Regions with pLDDT<50 should be treated as essentially unmodeled; they often correspond to intrinsically disordered segments.

Crystallographic B-factors measure how much each atom's electron density is smeared out, in Å². They rise in mobile loops and surface residues and fall in the buried interior. In AlphaFold models this column is repurposed to hold pLDDT instead.

Predicted Aligned Error (PAE) is an AlphaFold confidence matrix: entry (i, j) is the expected error in the position of residue j, in ångströms, when the prediction is superimposed on the true structure at residue i. Low PAE within a block of residues means that block is internally rigid and well-predicted; high PAE between two blocks means their relative placement is uncertain even if each block individually is confident.